Protein 7T2E (pdb70)

Nearest PDB structures (foldseek):
  8k36-assembly1_B  TM=1.000E+00  e=5.284E-26  Escherichia phage Lambda
  9mfe-assembly1_A  TM=9.863E-01  e=2.259E-25  Escherichia phage YDC107_1
  8xpm-assembly1_r2  TM=9.824E-01  e=5.062E-25  Escherichia phage Lambda
  2k4q-assembly1_A  TM=6.063E-01  e=3.590E-17  Lambdavirus lambda
  6p3e-assembly1_A  TM=6.285E-01  e=3.477E-15  Lambdavirus lambda

Foldseek 3Di:
DALDPVDDDDFPPKWKKFAQDDDDCQPCVLDCPRIHTDPAWDDKDFFDKDWDKAFPDDPPDPDDPDGDIDTHDMFGGKIKTKGFDDVVDPVVVVVVVQQVVFDWTKMWMATPSRFIKMFTWGWDDWDWDDDDPDGIMIMTMTGTDDDIDGRVNVPD/DQFDPVDDDDFPPKWKKWAQDDDDCLPCVLDCPRIDTDPAWDDKDAWDKDWDKAFDDDPPDPDPPDGDIDTHDMAGGKIKTKGQDDPPDPVVVVVVVQQVVFDKTKMWMATPRSFIKMFIWGWDDWDWDDDDPDGIMIMTMTGTDDDIDGRVNVPD

Radius of gyration: 29.25 Å; Cα conta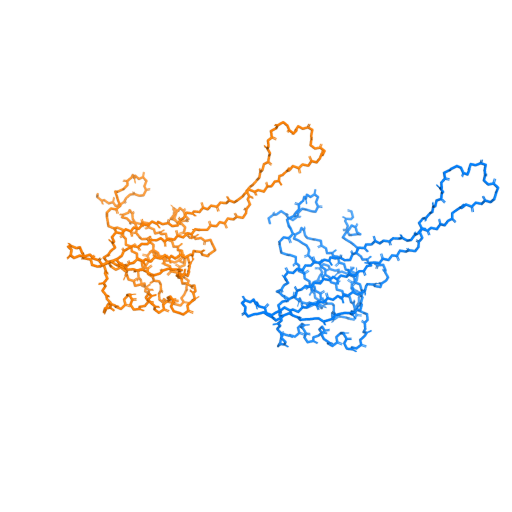cts (8 Å, |Δi|>4): 561; chains: 2; bounding box: 46×63×92 Å

Structure (mmCIF, N/CA/C/O backbone):
data_7T2E
#
_entry.id   7T2E
#
_cell.length_a   1.00
_cell.length_b   1.00
_cell.length_c   1.00
_cell.angle_alpha   90.00
_cell.angle_beta   90.00
_cell.angle_gamma   90.00
#
_symmetry.space_group_name_H-M   'P 1'
#
loop_
_atom_site.group_PDB
_atom_site.id
_atom_site.type_symbol
_atom_site.label_atom_id
_atom_site.label_alt_id
_atom_site.label_comp_id
_atom_site.label_asym_id
_atom_site.label_entity_id
_atom_site.label_seq_id
_atom_site.pdbx_PDB_ins_code
_atom_site.Cartn_x
_atom_site.Cartn_y
_atom_site.Cartn_z
_atom_site.occupancy
_atom_site.B_iso_or_equiv
_atom_site.auth_seq_id
_atom_site.auth_comp_id
_atom_site.auth_asym_id
_atom_site.auth_atom_id
_atom_site.pdbx_PDB_model_num
ATOM 1 N N . PRO A 1 1 ? 102.83400 129.09600 145.40300 1.000 142.46000 2 PRO A N 1
ATOM 2 C CA . PRO A 1 1 ? 102.54100 127.89600 144.61100 1.000 142.71000 2 PRO A CA 1
ATOM 3 C C . PRO A 1 1 ? 102.80600 126.60900 145.38300 1.000 142.47000 2 PRO A C 1
ATOM 4 O O . PRO A 1 1 ? 102.05000 125.64600 145.25800 1.000 141.19000 2 PRO A O 1
ATOM 8 N N . VAL A 1 2 ? 103.87300 126.60100 146.17600 1.000 134.96000 3 VAL A N 1
ATOM 9 C CA . VAL A 1 2 ? 104.25600 125.42500 146.95300 1.000 134.75000 3 VAL A CA 1
ATOM 10 C C . VAL A 1 2 ? 104.38800 125.81700 148.42000 1.000 135.77000 3 VAL A C 1
ATOM 11 O O . VAL A 1 2 ? 105.51200 125.98800 148.91600 1.000 135.55000 3 VAL A O 1
ATOM 15 N N . PRO A 1 3 ? 103.28400 125.98000 149.15000 1.000 121.16000 4 PRO A N 1
ATOM 16 C CA . PRO A 1 3 ? 103.39000 126.22200 150.60200 1.000 116.49000 4 PRO A CA 1
ATOM 17 C C . PRO A 1 3 ? 103.56700 124.91500 151.36600 1.000 114.61000 4 PRO A C 1
ATOM 18 O O . PRO A 1 3 ? 102.69600 124.44500 152.10400 1.000 114.57000 4 PRO A O 1
ATOM 22 N N . ASN A 1 4 ? 104.73300 124.29900 151.17700 1.000 101.64000 5 ASN A N 1
ATOM 23 C CA . ASN A 1 4 ? 105.04500 123.00900 151.77200 1.000 100.07000 5 ASN A CA 1
ATOM 24 C C . ASN A 1 4 ? 106.05200 123.19000 152.89400 1.000 100.87000 5 ASN A C 1
ATOM 25 O O . ASN A 1 4 ? 107.20900 123.54200 152.62400 1.000 101.39000 5 ASN A O 1
ATOM 30 N N . PRO A 1 5 ? 105.67100 122.96900 154.15400 1.000 93.46000 6 PRO A N 1
ATOM 31 C CA . PRO A 1 5 ? 106.64300 123.04700 155.25100 1.000 90.61000 6 PRO A CA 1
ATOM 32 C C . PRO A 1 5 ? 107.53900 121.82600 155.37900 1.000 91.06000 6 PRO A C 1
ATOM 33 O O . PRO A 1 5 ? 108.33300 121.76300 156.32300 1.000 93.32000 6 PRO A O 1
ATOM 37 N N . THR A 1 6 ? 107.43500 120.85600 154.47400 1.000 90.80000 7 THR A N 1
ATOM 38 C CA . THR A 1 6 ? 108.29900 119.68300 154.48000 1.000 87.13000 7 THR A CA 1
ATOM 39 C C . THR A 1 6 ? 109.36000 119.72500 153.39000 1.000 87.77000 7 THR A C 1
ATOM 40 O O . THR A 1 6 ? 110.02900 118.71400 153.15900 1.000 91.78000 7 THR A O 1
ATOM 44 N N . MET A 1 7 ? 109.52900 120.85500 152.72000 1.000 87.52000 8 MET A N 1
ATOM 45 C CA . MET A 1 7 ? 110.50400 121.01000 151.65500 1.000 87.05000 8 MET A CA 1
ATOM 46 C C . MET A 1 7 ? 111.17900 122.36300 151.80000 1.000 88.83000 8 MET A C 1
ATOM 47 O O . MET A 1 7 ? 110.61300 123.28400 152.40000 1.000 91.44000 8 MET A O 1
ATOM 52 N N . PRO A 1 8 ? 112.39300 122.51400 151.27100 1.000 72.14000 9 PRO A N 1
ATOM 53 C CA . PRO A 1 8 ? 113.09700 123.79700 151.39300 1.000 73.58000 9 PRO A CA 1
ATOM 54 C C . PRO A 1 8 ? 112.34800 124.92700 150.70000 1.000 75.92000 9 PRO A C 1
ATOM 55 O O . PRO A 1 8 ? 111.63500 124.71600 149.71800 1.000 78.55000 9 PRO A O 1
ATOM 59 N N . VAL A 1 9 ? 112.51800 126.13700 151.22800 1.000 64.51000 10 VAL A N 1
ATOM 60 C CA . VAL A 1 9 ? 111.88900 127.33700 150.69000 1.000 60.81000 10 VAL A CA 1
ATOM 61 C C . VAL A 1 9 ? 112.93600 128.44400 150.64200 1.000 63.39000 10 VAL A C 1
ATOM 62 O O . VAL A 1 9 ? 113.89000 128.44100 151.42700 1.000 67.23000 10 VAL A O 1
ATOM 66 N N . LYS A 1 10 ? 112.76200 129.38600 149.71100 1.000 64.02000 11 LYS A N 1
ATOM 67 C CA . LYS A 1 10 ? 113.82700 130.34400 149.42300 1.000 58.62000 11 LYS A CA 1
ATOM 68 C C . LYS A 1 10 ? 113.77100 131.56200 150.33700 1.000 61.58000 11 LYS A C 1
ATOM 69 O O . LYS A 1 10 ? 114.72600 132.34300 150.39200 1.000 72.10000 11 LYS A O 1
ATOM 75 N N . GLY A 1 11 ? 112.66300 131.76800 151.03800 1.000 57.90000 12 GLY A N 1
ATOM 76 C CA . GLY A 1 11 ? 112.60000 132.81200 152.04300 1.000 63.99000 12 GLY A CA 1
ATOM 77 C C . GLY A 1 11 ? 112.39400 134.21600 151.52100 1.000 63.33000 12 GLY A C 1
ATOM 78 O O . GLY A 1 11 ? 112.52200 135.16700 152.30000 1.000 57.98000 12 GLY A O 1
ATOM 79 N N . ALA A 1 12 ? 112.09000 134.38800 150.23900 1.000 71.89000 13 ALA A N 1
ATOM 80 C CA . ALA A 1 12 ? 111.73900 135.68900 149.68700 1.000 58.38000 13 ALA A CA 1
ATOM 81 C C . ALA A 1 12 ? 110.24900 135.92200 149.89400 1.000 62.91000 13 ALA A C 1
ATOM 82 O O . ALA A 1 12 ? 109.42100 135.15300 149.39600 1.000 70.35000 13 ALA A O 1
ATOM 84 N N . GLY A 1 13 ? 109.91300 136.97800 150.62600 1.000 53.34000 14 GLY A N 1
ATOM 85 C CA . GLY A 1 13 ? 108.55000 137.22800 151.03800 1.000 52.29000 14 GLY A CA 1
ATOM 86 C C . GLY A 1 13 ? 108.29700 137.08100 152.52100 1.000 60.32000 14 GLY A C 1
ATOM 87 O O . GLY A 1 13 ? 107.14900 136.84400 152.91400 1.000 64.39000 14 GLY A O 1
ATOM 88 N N . THR A 1 14 ? 109.32700 137.20400 153.35300 1.000 59.00000 15 THR A N 1
ATOM 89 C CA . THR A 1 14 ? 109.18200 137.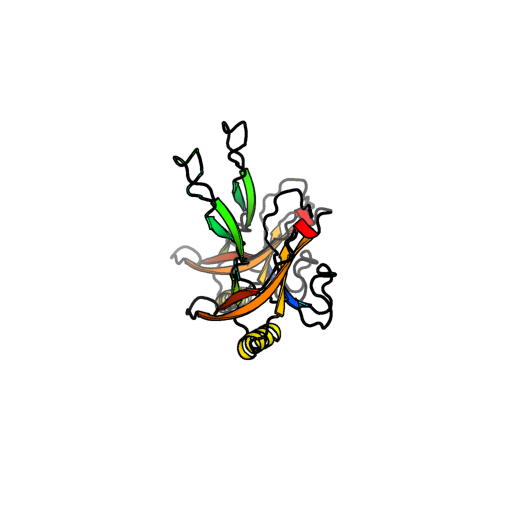08600 154.79600 1.000 54.58000 15 THR A CA 1
ATOM 90 C C . THR A 1 14 ? 108.73400 138.42300 155.37500 1.000 58.27000 15 THR A C 1
ATOM 91 O O . THR A 1 14 ? 109.24800 139.47600 154.98900 1.000 62.38000 15 THR A O 1
ATOM 95 N N . THR A 1 15 ? 107.77800 138.38600 156.30200 1.000 56.53000 16 THR A N 1
ATOM 96 C CA . THR A 1 15 ? 107.16600 139.60600 156.81100 1.000 59.31000 16 THR A CA 1
ATOM 97 C C . THR A 1 15 ? 107.27500 139.68400 158.32900 1.000 58.63000 16 THR A C 1
ATOM 98 O O . THR A 1 15 ? 107.31100 138.66300 159.02100 1.000 64.67000 16 THR A O 1
ATOM 102 N N . LEU A 1 16 ? 107.32100 140.91600 158.83700 1.000 58.04000 17 LEU A N 1
ATOM 103 C CA . LEU A 1 16 ? 107.43800 141.20500 160.26000 1.000 53.61000 17 LEU A CA 1
ATOM 104 C C . LEU A 1 16 ? 106.18400 141.91200 160.75700 1.000 55.11000 17 LEU A C 1
ATOM 105 O O . LEU A 1 16 ? 105.70200 142.85500 160.12300 1.000 65.27000 17 LEU A O 1
ATOM 110 N N . TRP A 1 17 ? 105.66800 141.46800 161.90200 1.000 54.11000 18 TRP A N 1
ATOM 111 C CA . TRP A 1 17 ? 104.44100 142.02300 162.46000 1.000 51.62000 18 TRP A CA 1
ATOM 112 C C . TRP A 1 17 ? 104.61800 142.25600 163.95300 1.000 57.84000 18 TRP A C 1
ATOM 113 O O . TRP A 1 17 ? 105.43000 141.59800 164.60100 1.000 65.14000 18 TRP A O 1
ATOM 124 N N . VAL A 1 18 ? 103.84200 143.19300 164.49600 1.000 65.50000 19 VAL A N 1
ATOM 125 C CA . VAL A 1 18 ? 103.87100 143.53700 165.91500 1.000 61.39000 19 VAL A CA 1
ATOM 126 C C . VAL A 1 18 ? 102.44700 143.49100 166.45600 1.000 62.31000 19 VAL A C 1
ATOM 127 O O . VAL A 1 18 ? 101.51100 143.93900 165.78400 1.000 63.92000 19 VAL A O 1
ATOM 131 N N . TYR A 1 19 ? 102.28600 142.95600 167.66700 1.000 64.33000 20 TYR A N 1
ATOM 132 C CA . TYR A 1 19 ? 100.96000 142.78100 168.24700 1.000 60.74000 20 TYR A CA 1
ATOM 133 C C . TYR A 1 19 ? 100.42200 144.08900 168.81900 1.000 70.42000 20 TYR A C 1
ATOM 134 O O . TYR A 1 19 ? 101.15800 144.86800 169.43100 1.000 73.91000 20 TYR A O 1
ATOM 143 N N . LYS A 1 20 ? 99.12300 144.32700 168.61800 1.000 79.18000 21 LYS A N 1
ATOM 144 C CA . LYS A 1 20 ? 98.42400 145.47900 169.19100 1.000 77.19000 21 LYS A CA 1
ATOM 145 C C . LYS A 1 20 ? 97.08300 145.03400 169.77900 1.000 77.11000 21 LYS A C 1
ATOM 146 O O . LYS A 1 20 ? 96.05000 145.66800 169.57100 1.000 82.11000 21 LYS A O 1
ATOM 152 N N . GLY A 1 21 ? 97.09700 143.93200 170.52600 1.000 84.63000 22 GLY A N 1
ATOM 153 C CA . GLY A 1 21 ? 95.86800 143.39800 171.07600 1.000 83.68000 22 GLY A CA 1
ATOM 154 C C . GLY A 1 21 ? 95.99700 143.12700 172.55800 1.000 88.84000 22 GLY A C 1
ATOM 155 O O . GLY A 1 21 ? 97.08600 143.18700 173.13400 1.000 91.63000 22 GLY A O 1
ATOM 156 N N . SER A 1 22 ? 94.85600 142.83100 173.17500 1.000 95.09000 23 SER A N 1
ATOM 157 C CA . SER A 1 22 ? 94.79000 142.53400 174.59900 1.000 95.98000 23 SER A CA 1
ATOM 158 C C . SER A 1 22 ? 94.64100 141.04800 174.89400 1.000 97.41000 23 SER A C 1
ATOM 159 O O . SER A 1 22 ? 94.50500 140.67500 176.06300 1.000 98.70000 23 SER A O 1
ATOM 162 N N . GLY A 1 23 ? 94.66500 140.19600 173.87500 1.000 94.37000 24 GLY A N 1
ATOM 163 C CA . GLY A 1 23 ? 94.50800 138.76800 174.05100 1.000 93.26000 24 GLY A CA 1
ATOM 164 C C . GLY A 1 23 ? 95.83100 138.05200 174.22200 1.000 93.75000 24 GLY A C 1
ATOM 165 O O . GLY A 1 23 ? 96.80600 138.59800 174.74300 1.000 94.48000 24 GLY A O 1
ATOM 166 N N . ASP A 1 24 ? 95.85400 136.79800 173.77500 1.000 90.55000 25 ASP A N 1
ATOM 167 C CA . ASP A 1 24 ? 97.05800 135.98100 173.84700 1.000 86.68000 25 ASP A CA 1
ATOM 168 C C . ASP A 1 24 ? 97.72400 135.93300 172.48000 1.000 88.64000 25 ASP A C 1
ATOM 169 O O . ASP A 1 24 ? 97.13900 135.38000 171.54000 1.000 87.17000 25 ASP A O 1
ATOM 174 N N . PRO A 1 25 ? 98.92000 136.50100 172.31700 1.000 81.23000 26 PRO A N 1
ATOM 175 C CA . PRO A 1 25 ? 99.58600 136.43700 171.00600 1.000 78.19000 26 PRO A CA 1
ATOM 176 C C . PRO A 1 25 ? 99.94900 135.02800 170.57400 1.000 80.11000 26 PRO A C 1
ATOM 177 O O . PRO A 1 25 ? 100.08500 134.77700 169.37100 1.000 81.46000 26 PRO A O 1
ATOM 181 N N . TYR A 1 26 ? 100.11700 134.10100 171.51600 1.000 82.21000 27 TYR A N 1
ATOM 182 C CA . TYR A 1 26 ? 100.50100 132.73200 171.19700 1.000 77.14000 27 TYR A CA 1
ATOM 183 C C . TYR A 1 26 ? 99.31800 131.83900 170.84700 1.000 80.27000 27 TYR A C 1
ATOM 184 O O . TYR A 1 26 ? 99.53100 130.73900 170.32700 1.000 84.08000 27 TYR A O 1
ATOM 193 N N . ALA A 1 27 ? 98.08700 132.27500 171.11900 1.000 84.20000 28 ALA A N 1
ATOM 194 C CA . ALA A 1 27 ? 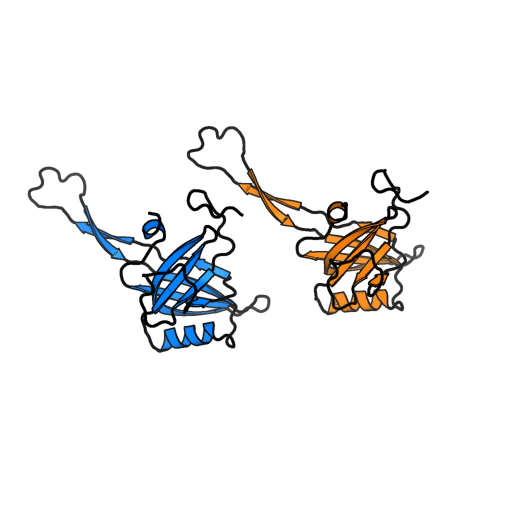96.93500 131.39300 170.95200 1.000 81.37000 28 ALA A CA 1
ATOM 195 C C . ALA A 1 27 ? 96.64900 131.11300 169.48200 1.000 83.82000 28 ALA A C 1
ATOM 196 O O . ALA A 1 27 ? 96.47800 129.95500 169.08300 1.000 85.89000 28 ALA A O 1
ATOM 198 N N . ASN A 1 28 ? 96.59000 132.15700 168.66000 1.000 87.04000 29 ASN A N 1
ATOM 199 C CA . ASN A 1 28 ? 96.23500 132.03100 167.24500 1.000 83.85000 29 ASN A CA 1
ATOM 200 C C . ASN A 1 28 ? 97.13500 132.95500 166.43600 1.000 84.43000 29 ASN A C 1
ATOM 201 O O . ASN A 1 28 ? 96.70300 134.01000 165.95600 1.000 88.08000 29 ASN A O 1
ATOM 206 N N . PRO A 1 29 ? 98.40700 132.58700 166.26500 1.000 77.94000 30 PRO A N 1
ATOM 207 C CA . PRO A 1 29 ? 99.32700 133.46800 165.53000 1.000 75.96000 30 PRO A CA 1
ATOM 208 C C . PRO A 1 29 ? 99.08500 133.49800 164.03100 1.000 79.18000 30 PRO A C 1
ATOM 209 O O . PRO A 1 29 ? 99.63000 134.37800 163.35500 1.000 76.19000 30 PRO A O 1
ATOM 213 N N . LEU A 1 30 ? 98.29600 132.57000 163.48500 1.000 81.86000 31 LEU A N 1
ATOM 214 C CA . LEU A 1 30 ? 98.05300 132.57400 162.04600 1.000 80.53000 31 LEU A CA 1
ATOM 215 C C . LEU A 1 30 ? 97.10200 133.69000 161.63700 1.000 80.81000 31 LEU A C 1
ATOM 216 O O . LEU A 1 30 ? 97.09500 134.10000 160.47100 1.000 83.78000 31 LEU A O 1
ATOM 221 N N . SER A 1 31 ? 96.29500 134.18700 162.57000 1.000 77.82000 32 SER A N 1
ATOM 222 C CA . SER A 1 31 ? 95.39600 135.29100 162.27000 1.000 78.81000 32 SER A CA 1
ATOM 223 C C . SER A 1 31 ? 96.15500 136.61100 162.26100 1.000 77.08000 32 SER A C 1
ATOM 224 O O . SER A 1 31 ? 97.04800 136.84000 163.07900 1.000 75.23000 32 SER A O 1
ATOM 227 N N . ASP A 1 32 ? 95.78900 137.48700 161.32700 1.000 81.30000 33 ASP A N 1
ATOM 228 C CA . ASP A 1 32 ? 96.41800 138.79400 161.19000 1.000 82.54000 33 ASP A CA 1
ATOM 229 C C . ASP A 1 32 ? 95.59300 139.90700 161.82100 1.000 82.09000 33 ASP A C 1
ATOM 230 O O . ASP A 1 32 ? 95.90500 141.08500 161.62400 1.000 79.88000 33 ASP A O 1
ATOM 235 N N . VAL A 1 33 ? 94.54900 139.56400 162.56700 1.000 82.39000 34 VAL A N 1
ATOM 236 C CA . VAL A 1 33 ? 93.75000 140.56100 163.27000 1.000 82.35000 34 VAL A CA 1
ATOM 237 C C . VAL A 1 33 ? 94.51800 141.02500 164.49900 1.000 83.17000 34 VAL A C 1
ATOM 238 O O . VAL A 1 33 ? 95.05400 140.20500 165.25400 1.000 84.52000 34 VAL A O 1
ATOM 242 N N . ASP A 1 34 ? 94.58800 142.34500 164.68700 1.000 81.71000 35 ASP A N 1
ATOM 243 C CA . ASP A 1 34 ? 95.29000 143.00800 165.78500 1.000 81.15000 35 ASP A CA 1
ATOM 244 C C . ASP A 1 34 ? 96.80400 142.90800 165.66000 1.000 79.34000 35 ASP A C 1
ATOM 245 O O . ASP A 1 34 ? 97.51400 143.00900 166.66300 1.000 78.35000 35 ASP A O 1
ATOM 250 N N . TRP A 1 35 ? 97.31700 142.70600 164.45100 1.000 68.53000 36 TRP A N 1
ATOM 251 C CA . TRP A 1 35 ? 98.74300 142.74600 164.17700 1.000 65.73000 36 TRP A CA 1
ATOM 252 C C . TRP A 1 35 ? 99.01400 143.82200 163.13500 1.000 74.42000 36 TRP A C 1
ATOM 253 O O . TRP A 1 35 ? 98.20700 144.04300 162.22800 1.000 83.40000 36 TRP A O 1
ATOM 264 N N . SER A 1 36 ? 100.15200 144.49800 163.26800 1.000 67.66000 37 SER A N 1
ATOM 265 C CA . SER A 1 36 ? 100.53300 145.57300 162.36000 1.000 61.23000 37 SER A CA 1
ATOM 266 C C . SER A 1 36 ? 101.84100 145.22000 161.67100 1.000 63.31000 37 SER A C 1
ATOM 267 O O . SER A 1 36 ? 102.79400 144.79100 162.32700 1.000 67.00000 37 SER A O 1
ATOM 270 N N . ARG A 1 37 ? 101.88800 145.41600 160.35600 1.000 61.60000 38 ARG A N 1
ATOM 271 C CA . ARG A 1 37 ? 103.05800 145.04800 159.57100 1.000 58.80000 38 ARG A CA 1
ATOM 272 C C . ARG A 1 37 ? 104.13300 146.12300 159.63400 1.000 65.09000 38 ARG A C 1
ATOM 273 O O . ARG A 1 37 ? 103.83900 147.31400 159.75700 1.000 70.38000 38 ARG A O 1
ATOM 281 N N . LEU A 1 38 ? 105.38800 145.68800 159.54300 1.000 62.59000 39 LEU A N 1
ATOM 282 C CA . LEU A 1 38 ? 106.53400 146.58000 159.38800 1.000 56.34000 39 LEU A CA 1
ATOM 283 C C . LEU A 1 38 ? 107.07200 146.36900 157.97800 1.000 62.92000 39 LEU A C 1
ATOM 284 O O . LEU A 1 38 ? 107.80600 145.41300 157.71900 1.000 68.84000 39 LEU A O 1
ATOM 289 N N . ALA A 1 39 ? 106.70300 147.26200 157.06700 1.000 61.31000 40 ALA A N 1
ATOM 290 C CA . ALA A 1 39 ? 107.00600 147.09600 155.65600 1.000 61.03000 40 ALA A CA 1
ATOM 291 C C . ALA A 1 39 ? 108.41700 147.57900 155.32800 1.000 61.95000 40 ALA A C 1
ATOM 292 O O . ALA A 1 39 ? 109.07100 148.26400 156.11700 1.000 65.04000 40 ALA A O 1
ATOM 294 N N . LYS A 1 40 ? 108.87900 147.20000 154.13500 1.000 61.01000 41 LYS A N 1
ATOM 295 C CA . LYS A 1 40 ? 110.18400 147.60000 153.60700 1.000 59.63000 41 LYS A CA 1
ATOM 296 C C . LYS A 1 40 ? 111.32600 147.08100 154.48100 1.000 57.39000 41 LYS A C 1
ATOM 297 O O . LYS A 1 40 ? 112.16400 147.84100 154.96600 1.000 65.52000 41 LYS A O 1
ATOM 303 N N . VAL A 1 41 ? 111.35600 145.76600 154.67100 1.000 51.88000 42 VAL A N 1
ATOM 304 C CA . VAL A 1 41 ? 112.41800 145.10700 155.42300 1.000 55.86000 42 VAL A CA 1
ATOM 305 C C . VAL A 1 41 ? 113.57600 144.82800 154.47400 1.000 55.53000 42 VAL A C 1
ATOM 306 O O . VAL A 1 41 ? 113.39500 144.18800 153.43400 1.000 70.48000 42 VAL A O 1
ATOM 310 N N . LYS A 1 42 ? 114.76600 145.30400 154.83300 1.000 53.23000 43 LYS A N 1
ATOM 311 C CA . LYS A 1 42 ? 115.94200 145.11000 153.99600 1.000 52.32000 43 LYS A CA 1
ATOM 312 C C . LYS A 1 42 ? 116.79800 143.93200 154.43700 1.000 60.97000 43 LYS A C 1
ATOM 313 O O . LYS A 1 42 ? 117.46800 143.31600 153.60100 1.000 66.88000 43 LYS A O 1
ATOM 319 N N . ASP A 1 43 ? 116.78900 143.60400 155.72600 1.000 65.50000 44 ASP A N 1
ATOM 320 C CA . ASP A 1 43 ? 117.64000 142.55600 156.26700 1.000 56.45000 44 ASP A CA 1
ATOM 321 C C . ASP A 1 43 ? 117.05200 142.08800 157.58900 1.000 60.31000 44 ASP A C 1
ATOM 322 O O . ASP A 1 43 ? 116.55400 142.90200 158.37000 1.000 67.94000 44 ASP A O 1
ATOM 327 N N . LEU A 1 44 ? 117.11800 140.78000 157.83300 1.000 57.81000 45 LEU A N 1
ATOM 328 C CA . LEU A 1 44 ? 116.54200 140.17700 159.02800 1.000 53.86000 45 LEU A CA 1
ATOM 329 C C . LEU A 1 44 ? 117.48400 139.11700 159.57500 1.000 57.44000 45 LEU A C 1
ATOM 330 O O . LEU A 1 44 ? 118.06800 138.34700 158.80900 1.000 65.02000 45 LEU A O 1
ATOM 335 N N . THR A 1 45 ? 117.62500 139.08100 160.89800 1.000 60.44000 46 THR A N 1
ATOM 336 C CA . THR A 1 45 ? 118.42200 138.07200 161.59400 1.000 60.37000 46 THR A CA 1
ATOM 337 C C . THR A 1 45 ? 117.65600 137.64100 162.83500 1.000 59.38000 46 THR A C 1
ATOM 338 O O . THR A 1 45 ? 117.59500 138.39800 163.82300 1.000 64.11000 46 THR A O 1
ATOM 342 N N . PRO A 1 46 ? 117.04000 136.46100 162.82600 1.000 56.92000 47 PRO A N 1
ATOM 343 C CA . PRO A 1 46 ? 116.26400 136.02200 163.98900 1.000 58.26000 47 PRO A CA 1
ATOM 344 C C . PRO A 1 46 ? 117.15700 135.65100 165.16200 1.000 63.15000 47 PRO A C 1
ATOM 345 O O . PRO A 1 46 ? 118.34700 135.36500 165.00600 1.000 65.13000 47 PRO A O 1
ATOM 349 N N . GLY A 1 47 ? 116.56000 135.65900 166.35000 1.000 66.31000 48 GLY A N 1
ATOM 350 C CA . GLY A 1 47 ? 117.30700 135.33300 167.54800 1.000 61.38000 48 GLY A CA 1
ATOM 351 C C . GLY A 1 47 ? 117.71500 133.87300 167.59100 1.000 68.63000 48 GLY A C 1
ATOM 352 O O . GLY A 1 47 ? 117.04300 132.99300 167.05500 1.000 75.90000 48 GLY A O 1
ATOM 353 N N . GLU A 1 48 ? 118.84000 133.61900 168.25100 1.000 66.24000 49 GLU A N 1
ATOM 354 C CA . GLU A 1 48 ? 119.40200 132.28100 168.36200 1.000 61.86000 49 GLU A CA 1
ATOM 355 C C . GLU A 1 48 ? 119.14500 131.73100 169.75600 1.000 67.01000 49 GLU A C 1
ATOM 356 O O . GLU A 1 48 ? 119.45500 132.38800 170.75400 1.000 75.14000 49 GLU A O 1
ATOM 362 N N . LEU A 1 49 ? 118.58700 130.52700 169.81900 1.000 56.50000 50 LEU A N 1
ATOM 363 C CA . LEU A 1 49 ? 118.33800 129.87300 171.09500 1.000 51.15000 50 LEU A CA 1
ATOM 364 C C . LEU A 1 49 ? 119.61000 129.18400 171.56600 1.000 56.16000 50 LEU A C 1
ATOM 365 O O . LEU A 1 49 ? 120.21300 128.40600 170.82300 1.000 65.15000 50 LEU A O 1
ATOM 370 N N . THR A 1 50 ? 120.02100 129.47100 172.79900 1.000 61.07000 51 THR A N 1
ATOM 371 C CA . THR A 1 50 ? 121.24000 128.90200 173.35600 1.000 63.79000 51 THR A CA 1
ATOM 372 C C . THR A 1 50 ? 120.97800 128.45400 174.78500 1.000 63.37000 51 THR A C 1
ATOM 373 O O . THR A 1 50 ? 119.96800 128.81000 175.39300 1.000 70.08000 51 THR A O 1
ATOM 377 N N . ALA A 1 51 ? 121.90000 127.65300 175.31300 1.000 63.27000 52 ALA A N 1
ATOM 378 C CA . ALA A 1 51 ? 121.80800 127.16400 176.67900 1.000 62.75000 52 ALA A CA 1
ATOM 379 C C . ALA A 1 51 ? 123.18900 127.16300 177.31500 1.000 69.30000 52 ALA A C 1
ATOM 380 O O . ALA A 1 51 ? 124.20100 126.96800 176.63900 1.000 70.09000 52 ALA A O 1
ATOM 382 N N . GLU A 1 52 ? 123.21900 127.38800 178.62600 1.000 78.36000 53 GLU A N 1
ATOM 383 C CA . GLU A 1 52 ? 124.45900 127.32900 179.38100 1.000 73.20000 53 GLU A CA 1
ATOM 384 C C . GLU A 1 52 ? 124.77700 125.88900 179.77500 1.000 81.69000 53 GLU A C 1
ATOM 385 O O . GLU A 1 52 ? 123.95700 124.97900 179.63500 1.000 84.42000 53 GLU A O 1
ATOM 391 N N . SER A 1 53 ? 125.98800 125.68900 180.28100 1.000 79.68000 54 SER A N 1
ATOM 392 C CA . SER A 1 53 ? 126.44800 124.37700 180.70700 1.000 74.29000 54 SER A CA 1
ATOM 393 C C . SER A 1 53 ? 126.51100 124.31300 182.22600 1.000 77.08000 54 SER A C 1
ATOM 394 O O . SER A 1 53 ? 126.87600 125.29000 182.88500 1.000 81.02000 54 SER A O 1
ATOM 397 N N . TYR A 1 54 ? 126.14700 123.16000 182.77500 1.000 85.50000 55 TYR A N 1
ATOM 398 C CA . TYR A 1 54 ? 126.16200 122.91700 184.20900 1.000 86.80000 55 TYR A CA 1
ATOM 399 C C . TYR A 1 54 ? 127.12600 121.77900 184.50900 1.000 89.16000 55 TYR A C 1
ATOM 400 O O . TYR A 1 54 ? 127.07600 120.73300 183.85400 1.000 91.78000 55 TYR A O 1
ATOM 409 N N . ASP A 1 55 ? 127.99700 121.98400 185.49300 1.000 94.55000 56 ASP A N 1
ATOM 410 C CA . ASP A 1 55 ? 129.00400 120.98400 185.82100 1.000 95.91000 56 ASP A CA 1
ATOM 411 C C . ASP A 1 55 ? 128.38800 119.85000 186.63100 1.000 96.83000 56 ASP A C 1
ATOM 412 O O . ASP A 1 55 ? 127.74600 120.08200 187.65900 1.000 97.17000 56 ASP A O 1
ATOM 417 N N . ASP A 1 56 ? 128.59300 118.61900 186.16700 1.000 102.27000 57 ASP A N 1
ATOM 418 C CA . ASP A 1 56 ? 128.03800 117.43100 186.80100 1.000 104.72000 57 ASP A CA 1
ATOM 419 C C . ASP A 1 56 ? 129.08800 116.60600 187.53400 1.000 107.39000 57 ASP A C 1
ATOM 420 O O . ASP A 1 56 ? 128.79700 115.47900 187.94800 1.000 108.27000 57 ASP A O 1
ATOM 425 N N . SER A 1 57 ? 130.29500 117.13400 187.70400 1.000 109.89000 58 SER A N 1
ATOM 426 C CA . SER A 1 57 ? 131.37400 116.36100 188.29900 1.000 107.53000 58 SER A CA 1
ATOM 427 C C . SER A 1 57 ? 131.20500 116.24300 189.81000 1.000 109.04000 58 SER A C 1
ATOM 428 O O . SER A 1 57 ? 130.70600 117.15200 190.47900 1.000 107.65000 58 SER A O 1
ATOM 431 N N . TYR A 1 58 ? 131.63200 115.10000 190.34200 1.000 115.66000 59 TYR A N 1
ATOM 432 C CA . TYR A 1 58 ? 131.67600 114.85300 191.77500 1.000 114.22000 59 TYR A CA 1
ATOM 433 C C . TYR A 1 58 ? 133.04100 114.28600 192.13300 1.000 114.22000 59 TYR A C 1
ATOM 434 O O . TYR A 1 58 ? 133.78800 113.83100 191.26300 1.000 114.46000 59 TYR A O 1
ATOM 443 N N . LEU A 1 59 ? 133.36400 114.32300 193.42500 1.000 111.98000 60 LEU A N 1
ATOM 444 C CA . LEU A 1 59 ? 134.65000 113.79700 193.87100 1.000 111.93000 60 LEU A CA 1
ATOM 445 C C . LEU A 1 59 ? 134.67200 112.27300 193.82200 1.000 112.47000 60 LEU A C 1
ATOM 446 O O . LEU A 1 59 ? 135.74000 111.66400 193.69200 1.000 113.52000 60 LEU A O 1
ATOM 451 N N . ASP A 1 60 ? 133.50200 111.63800 193.90800 1.000 116.89000 61 ASP A N 1
ATOM 452 C CA . ASP A 1 60 ? 133.42400 110.18400 193.98400 1.000 115.13000 61 ASP A CA 1
ATOM 453 C C . ASP A 1 60 ? 133.29200 109.50200 192.63000 1.000 115.73000 61 ASP A C 1
ATOM 454 O O . ASP A 1 60 ? 133.17400 108.27300 192.59600 1.000 116.87000 61 ASP A O 1
ATOM 459 N N . ASP A 1 61 ? 133.28600 110.24400 191.52600 1.000 119.92000 62 ASP A N 1
ATOM 460 C CA . ASP A 1 61 ? 133.15100 109.60900 190.22200 1.000 121.43000 62 ASP A CA 1
ATOM 461 C C . ASP A 1 61 ? 134.32500 108.67400 189.96400 1.000 122.91000 62 ASP A C 1
ATOM 462 O O . ASP A 1 61 ? 135.48300 109.03200 190.19300 1.000 123.74000 62 ASP A O 1
ATOM 467 N N . GLU A 1 62 ? 134.01700 107.46500 189.49300 1.000 129.61000 63 GLU A N 1
ATOM 468 C CA . GLU A 1 62 ? 135.07200 106.50600 189.18500 1.000 130.41000 63 GLU A CA 1
ATOM 469 C C . GLU A 1 62 ? 135.78800 106.87600 187.89200 1.000 132.21000 63 GLU A C 1
ATOM 470 O O . GLU A 1 62 ? 136.97500 106.57500 187.72500 1.000 131.83000 63 GLU A O 1
ATOM 476 N N . ASP A 1 63 ? 135.08700 107.53300 186.97000 1.000 123.85000 64 ASP A N 1
ATOM 477 C CA . ASP A 1 63 ? 135.65800 107.98900 185.70700 1.000 123.32000 64 ASP A CA 1
ATOM 478 C C . ASP A 1 63 ? 135.75200 109.50900 185.74700 1.000 122.12000 64 ASP A C 1
ATOM 479 O O . ASP A 1 63 ? 134.72900 110.19800 185.80200 1.000 123.10000 64 ASP A O 1
ATOM 484 N N . ALA A 1 64 ? 136.97900 110.02700 185.72100 1.000 103.79000 65 ALA A N 1
ATOM 485 C CA . ALA A 1 64 ? 137.21600 111.46400 185.69500 1.000 103.77000 65 ALA A CA 1
ATOM 486 C C . ALA A 1 64 ? 138.14100 111.87700 184.55900 1.000 103.20000 65 ALA A C 1
ATOM 487 O O . ALA A 1 64 ? 138.61500 113.01800 184.54300 1.000 103.55000 65 ALA A O 1
ATOM 489 N N . ASP A 1 65 ? 138.41100 110.97900 183.60900 1.000 92.53000 66 ASP A N 1
ATOM 490 C CA . ASP A 1 65 ? 139.29000 111.31900 182.49700 1.000 89.61000 66 ASP A CA 1
ATOM 491 C C . ASP A 1 65 ? 138.60300 112.25600 181.51300 1.000 92.74000 66 ASP A C 1
ATOM 492 O O . ASP A 1 65 ? 139.25900 113.09300 180.88400 1.000 96.40000 66 ASP A O 1
ATOM 497 N N . TRP A 1 66 ? 137.28700 112.12900 181.36300 1.000 78.06000 67 TRP A N 1
ATOM 498 C CA . TRP A 1 66 ? 136.51900 112.92800 180.42100 1.000 72.05000 67 TRP A CA 1
ATOM 499 C C . TRP A 1 66 ? 135.52600 113.79800 181.17700 1.000 74.41000 67 TRP A C 1
ATOM 500 O O . TRP A 1 66 ? 134.96500 113.37700 182.19300 1.000 80.18000 67 TRP A O 1
ATOM 511 N N . 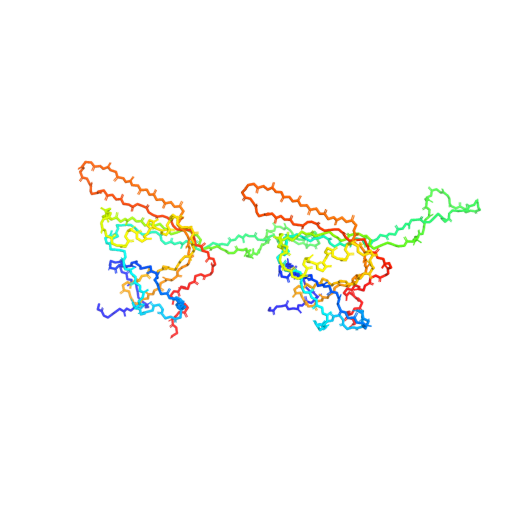THR A 1 67 ? 135.31600 115.01200 180.67600 1.000 75.08000 68 THR A N 1
ATOM 512 C CA . THR A 1 67 ? 134.38800 115.93700 181.31100 1.000 75.56000 68 THR A CA 1
ATOM 513 C C . THR A 1 67 ? 132.94600 115.49700 181.08800 1.000 77.94000 68 THR A C 1
ATOM 514 O O . THR A 1 67 ? 132.60600 114.92900 180.04700 1.000 78.63000 68 THR A O 1
ATOM 518 N N . ALA A 1 68 ? 132.09600 115.76600 182.07600 1.000 83.65000 69 ALA A N 1
ATOM 519 C CA . ALA A 1 68 ? 130.67000 115.48500 181.98900 1.000 80.85000 69 ALA A CA 1
ATOM 520 C C . ALA A 1 68 ? 129.89700 116.73000 182.39500 1.000 84.80000 69 ALA A C 1
ATOM 521 O O . ALA A 1 68 ? 130.16000 117.30700 183.45400 1.000 87.53000 69 ALA A O 1
ATOM 523 N N . THR A 1 69 ? 128.94800 117.13800 181.55700 1.000 77.60000 70 THR A N 1
ATOM 524 C CA . THR A 1 69 ? 128.17700 118.35100 181.77800 1.000 75.50000 70 THR A CA 1
ATOM 525 C C . THR A 1 69 ? 126.70400 118.08600 181.49600 1.000 77.08000 70 THR A C 1
ATOM 526 O O . THR A 1 6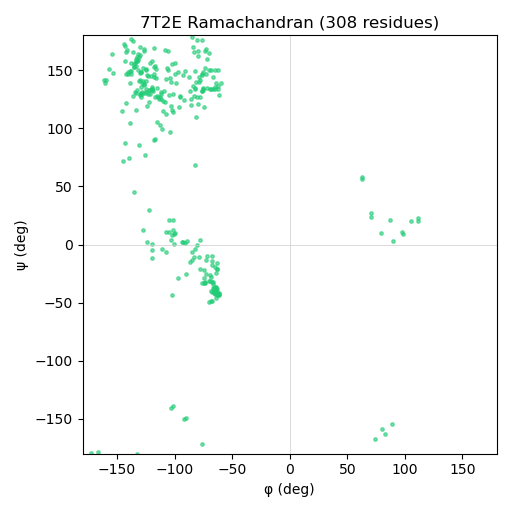9 ? 126.31200 117.00200 181.05800 1.000 77.32000 70 THR A O 1
ATOM 530 N N . GLY A 1 70 ? 125.88600 119.10100 181.76700 1.000 70.85000 71 GLY A N 1
ATOM 531 C CA . GLY A 1 70 ? 124.47000 119.03100 181.47500 1.000 67.34000 71 GLY A CA 1
ATOM 532 C C . GLY A 1 70 ? 123.96600 120.36900 180.97300 1.000 71.08000 71 GLY A C 1
ATOM 533 O O . GLY A 1 70 ? 124.65000 121.38800 181.06900 1.000 74.24000 71 GLY A O 1
ATOM 534 N N . GLN A 1 71 ? 122.75300 120.34900 180.43000 1.000 67.21000 72 GLN A N 1
ATOM 535 C CA . GLN A 1 71 ? 122.15000 121.57300 179.92200 1.000 64.26000 72 GLN A CA 1
ATOM 536 C C . GLN A 1 71 ? 121.74200 122.48800 181.07000 1.000 68.58000 72 GLN A C 1
ATOM 537 O O . GLN A 1 71 ? 121.14500 122.04900 182.05600 1.000 73.78000 72 GLN A O 1
ATOM 543 N N . GLY A 1 72 ? 122.06300 123.77200 180.93400 1.000 65.27000 73 GLY A N 1
ATOM 544 C CA . GLY A 1 72 ? 121.72300 124.74600 181.95100 1.000 64.64000 73 GLY A CA 1
ATOM 545 C C . GLY A 1 72 ? 120.54000 125.61700 181.58200 1.000 72.59000 73 GLY A C 1
ATOM 546 O O . GLY A 1 72 ? 119.56600 125.13700 180.99800 1.000 73.71000 73 GLY A O 1
ATOM 547 N N . GLN A 1 73 ? 120.61200 126.90000 181.92400 1.000 73.49000 74 GLN A N 1
ATOM 548 C CA . GLN A 1 73 ? 119.53200 127.82200 181.60900 1.000 67.50000 74 GLN A CA 1
ATOM 549 C C . GLN A 1 73 ? 119.55300 128.19400 180.13100 1.000 72.32000 74 GLN A C 1
ATOM 550 O O . GLN A 1 73 ? 120.61100 128.30200 179.50800 1.000 75.85000 74 GLN A O 1
ATOM 556 N N . LYS A 1 74 ? 118.36300 128.40300 179.57500 1.000 60.01000 75 LYS A N 1
ATOM 557 C CA . LYS A 1 74 ? 118.19000 128.66000 178.15500 1.000 57.39000 75 LYS A CA 1
ATOM 558 C C . LYS A 1 74 ? 117.87900 130.13000 177.90500 1.000 61.32000 75 LYS A C 1
ATOM 559 O O . LYS A 1 74 ? 117.28600 130.81100 178.74500 1.000 71.01000 75 LYS A O 1
ATOM 565 N N . SER A 1 75 ? 118.29200 130.61200 176.73400 1.000 62.99000 76 SER A N 1
ATOM 566 C CA . SER A 1 75 ? 118.09900 131.99600 176.33000 1.000 60.01000 76 SER A CA 1
ATOM 567 C C . SER A 1 75 ? 117.54600 132.03700 174.91300 1.000 65.92000 76 SER A C 1
ATOM 568 O O . SER A 1 75 ? 117.69200 131.08300 174.14600 1.000 67.57000 76 SER A O 1
ATOM 571 N N . ALA A 1 76 ? 116.90400 133.15400 174.57300 1.000 60.77000 77 ALA A N 1
ATOM 572 C CA . ALA A 1 76 ? 116.24000 133.30800 173.28700 1.000 48.95000 77 ALA A CA 1
ATOM 573 C C . ALA A 1 76 ? 116.97200 134.24400 172.33300 1.000 56.04000 77 ALA A C 1
ATOM 574 O O . ALA A 1 76 ? 116.56800 134.35800 171.17300 1.000 62.57000 77 ALA A O 1
ATOM 576 N N . GLY A 1 77 ? 118.02700 134.91800 172.78400 1.000 57.83000 78 GLY A N 1
ATOM 577 C CA . GLY A 1 77 ? 118.85200 135.70400 171.88700 1.000 59.57000 78 GLY A CA 1
ATOM 578 C C . GLY A 1 77 ? 118.29500 137.08800 171.59600 1.000 64.09000 78 GLY A C 1
ATOM 579 O O . GLY A 1 77 ? 117.43300 137.61500 172.30300 1.000 68.99000 78 GLY A O 1
ATOM 580 N N . ASP A 1 78 ? 118.82100 137.68600 170.52600 1.000 65.36000 79 ASP A N 1
ATOM 581 C CA . ASP A 1 78 ? 118.40300 139.00100 170.05600 1.000 60.59000 79 ASP A CA 1
ATOM 582 C C . ASP A 1 78 ? 118.02600 138.91800 168.58500 1.000 65.51000 79 ASP A C 1
ATOM 583 O O . ASP A 1 78 ? 118.73000 138.27800 167.79800 1.000 72.44000 79 ASP A O 1
ATOM 588 N N . THR A 1 79 ? 116.92900 139.57200 168.21900 1.000 55.28000 80 THR A N 1
ATOM 589 C CA . THR A 1 79 ? 116.49000 139.66900 166.83200 1.000 54.80000 80 THR A CA 1
ATOM 590 C C . THR A 1 79 ? 116.86800 141.03700 166.28500 1.000 55.97000 80 THR A C 1
ATOM 591 O O . THR A 1 79 ? 116.56100 142.05900 166.90300 1.000 64.85000 80 THR A O 1
ATOM 595 N N . SER A 1 80 ? 117.52300 141.06400 165.12800 1.000 50.46000 81 SER A N 1
ATOM 596 C CA . SER A 1 80 ? 118.02200 142.31400 164.56900 1.000 51.46000 81 SER A CA 1
ATOM 597 C C . SER A 1 80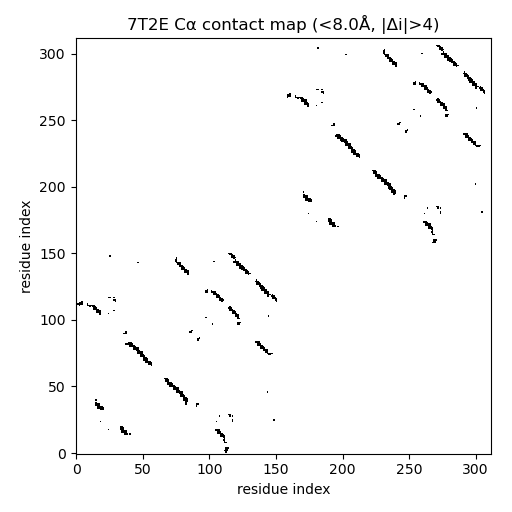 ? 117.55700 142.47100 163.12900 1.000 57.66000 81 SER A C 1
ATOM 598 O O . SER A 1 80 ? 117.74600 141.56700 162.31300 1.000 62.70000 81 SER A O 1
ATOM 601 N N . PHE A 1 81 ? 116.97900 143.62600 162.80400 1.000 52.49000 82 PHE A N 1
ATOM 602 C CA . PHE A 1 81 ? 116.49900 143.85400 161.44800 1.000 45.57000 82 PHE A CA 1
ATOM 603 C C . PHE A 1 81 ? 116.73600 145.29000 161.00100 1.000 49.38000 82 PHE A C 1
ATOM 604 O O . PHE A 1 81 ? 117.06400 146.17200 161.80000 1.000 55.92000 82 PHE A O 1
ATOM 612 N N . THR A 1 82 ? 116.59700 145.49700 159.69300 1.000 57.94000 83 THR A N 1
ATOM 613 C CA . THR A 1 82 ? 116.80800 146.78900 159.05300 1.000 53.07000 83 THR A CA 1
ATOM 614 C C . THR A 1 82 ? 115.61800 147.11900 158.16500 1.000 53.17000 83 THR A C 1
ATOM 615 O O . THR A 1 82 ? 115.21100 146.29800 157.33800 1.000 61.16000 83 THR A O 1
ATOM 619 N N . LEU A 1 83 ? 115.07200 148.31900 158.33200 1.000 50.50000 84 LEU A N 1
ATOM 620 C CA . LEU A 1 83 ? 113.96600 148.81400 157.53000 1.000 48.18000 84 LEU A CA 1
ATOM 621 C C . LEU A 1 83 ? 114.40600 150.04900 156.75900 1.000 56.17000 84 LEU A C 1
ATOM 622 O O . LEU A 1 83 ? 115.47100 150.61400 157.00900 1.000 65.77000 84 LEU A O 1
ATOM 627 N N . ALA A 1 84 ? 113.56700 150.47200 155.81900 1.000 60.76000 85 ALA A N 1
ATOM 628 C CA . ALA A 1 84 ? 113.74900 151.77800 155.20400 1.000 56.63000 85 ALA A CA 1
ATOM 629 C C . ALA A 1 84 ? 113.13400 152.84800 156.09600 1.000 57.07000 85 ALA A C 1
ATOM 630 O O . ALA A 1 84 ? 112.01100 152.70100 156.58300 1.000 64.50000 85 ALA A O 1
ATOM 632 N N . TRP A 1 85 ? 113.87600 153.92900 156.31600 1.000 55.73000 86 TRP A N 1
ATOM 633 C CA . TRP A 1 85 ? 113.47600 154.93100 157.29600 1.000 54.71000 86 TRP A CA 1
ATOM 634 C C . TRP A 1 85 ? 112.31900 155.76000 156.75100 1.000 57.92000 86 TRP A C 1
ATOM 635 O O . TRP A 1 85 ? 112.45600 156.43300 155.72400 1.000 62.23000 86 TRP A O 1
ATOM 646 N N . MET A 1 86 ? 111.18200 155.70800 157.44200 1.000 63.12000 87 MET A N 1
ATOM 647 C CA . MET A 1 86 ? 109.98500 156.45500 157.06200 1.000 58.28000 87 MET A CA 1
ATOM 648 C C . MET A 1 86 ? 109.30800 156.93600 158.33500 1.000 60.76000 87 MET A C 1
ATOM 649 O O . MET A 1 86 ? 108.42800 156.26000 158.88200 1.000 66.70000 87 MET A O 1
ATOM 654 N N . PRO A 1 87 ? 109.69700 158.10900 158.84300 1.000 65.67000 88 PRO A N 1
ATOM 655 C CA . PRO A 1 87 ? 109.14100 158.56400 160.13000 1.000 64.70000 88 PRO A CA 1
ATOM 656 C C . PRO A 1 87 ? 107.64700 158.83800 160.09400 1.000 67.76000 88 PRO A C 1
ATOM 657 O O . PRO A 1 87 ? 107.00900 158.88900 161.15200 1.000 65.91000 88 PRO A O 1
ATOM 661 N N . GLY A 1 88 ? 107.06800 159.02700 158.90700 1.000 71.28000 89 GLY A N 1
ATOM 662 C CA . GLY A 1 88 ? 105.64500 159.30300 158.82500 1.000 68.25000 89 GLY A CA 1
ATOM 663 C C . GLY A 1 88 ? 104.77700 158.07300 158.99000 1.000 72.84000 89 GLY A C 1
ATOM 664 O O . GLY A 1 88 ? 103.59300 158.18700 159.32100 1.000 73.97000 89 GLY A O 1
ATOM 665 N N . GLU A 1 89 ? 105.34200 156.88800 158.76400 1.000 78.11000 90 GLU A N 1
ATOM 666 C CA . GLU A 1 89 ? 104.58400 155.65200 158.89800 1.000 73.73000 90 GLU A CA 1
ATOM 667 C C . GLU A 1 89 ? 104.19200 155.41600 160.35100 1.000 78.58000 90 GLU A C 1
ATOM 668 O O . GLU A 1 89 ? 104.95200 155.72600 161.27000 1.000 82.61000 90 GLU A O 1
ATOM 674 N N . GLN A 1 90 ? 102.99700 154.85900 160.55400 1.000 80.33000 91 GLN A N 1
ATOM 675 C CA . GLN A 1 90 ? 102.51800 154.60700 161.90900 1.000 79.80000 91 GLN A CA 1
ATOM 676 C C . GLN A 1 90 ? 103.30100 153.48300 162.57700 1.000 79.26000 91 GLN A C 1
ATOM 677 O O . GLN A 1 90 ? 103.47600 153.48000 163.80100 1.000 82.86000 91 GLN A O 1
ATOM 683 N N . GLY A 1 91 ? 103.77400 152.51500 161.79000 1.000 68.85000 92 GLY A N 1
ATOM 684 C CA . GLY A 1 91 ? 104.53200 151.41600 162.36300 1.000 65.54000 92 GLY A CA 1
ATOM 685 C C . GLY A 1 91 ? 105.82700 151.86700 163.00900 1.000 70.25000 92 GLY A C 1
ATOM 686 O O . GLY A 1 91 ? 106.18800 151.40000 164.09100 1.000 74.27000 92 GLY A O 1
ATOM 687 N N . GLN A 1 92 ? 106.53300 152.79900 162.36800 1.000 66.77000 93 GLN A N 1
ATOM 688 C CA . GLN A 1 92 ? 107.80000 153.26600 162.92200 1.000 61.39000 93 GLN A CA 1
ATOM 689 C C . GLN A 1 92 ? 107.58000 154.18500 164.11900 1.000 63.41000 93 GLN A C 1
ATOM 690 O O . GLN A 1 92 ? 108.37900 154.18400 165.06400 1.000 69.01000 93 GLN A O 1
ATOM 696 N N . GLN A 1 93 ? 106.49600 154.96300 164.10900 1.000 55.16000 94 GLN A N 1
ATOM 697 C CA . GLN A 1 93 ? 106.13300 155.73300 165.29500 1.000 56.92000 94 GLN A CA 1
ATOM 698 C C . GLN A 1 93 ? 105.83300 154.81300 166.47100 1.000 67.71000 94 GLN A C 1
ATOM 699 O O . GLN A 1 93 ? 106.26300 155.07300 167.60300 1.000 74.05000 94 GLN A O 1
ATOM 705 N N . ALA A 1 94 ? 105.09300 153.72900 166.22100 1.000 67.54000 95 ALA A N 1
ATOM 706 C CA . ALA A 1 94 ? 104.82100 152.75800 167.27400 1.000 59.49000 95 ALA A CA 1
ATOM 707 C C . ALA A 1 94 ? 106.09500 152.07400 167.74600 1.000 59.35000 95 ALA A C 1
ATOM 708 O O . ALA A 1 94 ? 106.23400 151.78500 168.93600 1.000 68.66000 95 ALA A O 1
ATOM 710 N N . LEU A 1 95 ? 107.03100 151.80800 166.83300 1.000 55.01000 96 LEU A N 1
ATOM 711 C CA . LEU A 1 95 ? 108.31500 151.23100 167.22000 1.000 57.29000 96 LEU A CA 1
ATOM 712 C C . LEU A 1 95 ? 109.10000 152.17200 168.13000 1.000 57.99000 96 LEU A C 1
ATOM 713 O O . LEU A 1 95 ? 109.69800 151.73900 169.12500 1.000 58.62000 96 LEU A O 1
ATOM 718 N N . LEU A 1 96 ? 109.11600 153.46500 167.80300 1.000 62.87000 97 LEU A N 1
ATOM 719 C CA . LEU A 1 96 ? 109.81500 154.42800 168.64900 1.000 57.99000 97 LEU A CA 1
ATOM 720 C C . LEU A 1 96 ? 109.14600 154.55500 170.01400 1.000 59.53000 97 LEU A C 1
ATOM 721 O O . LEU A 1 96 ? 109.83000 154.66400 171.03800 1.000 64.15000 97 LEU A O 1
ATOM 726 N N . ALA A 1 97 ? 107.81100 154.54100 170.04900 1.000 60.96000 98 ALA A N 1
ATOM 727 C CA . ALA A 1 97 ? 107.11000 154.55700 171.33100 1.000 56.89000 98 ALA A CA 1
ATOM 728 C C . ALA A 1 97 ? 107.40100 153.29500 172.13400 1.000 60.26000 98 ALA A C 1
ATOM 729 O O . ALA A 1 97 ? 107.51500 153.34500 173.36400 1.000 65.30000 98 ALA A O 1
ATOM 731 N N . TRP A 1 98 ? 107.51400 152.15300 171.45300 1.000 58.98000 99 TRP A N 1
ATOM 732 C CA . TRP A 1 98 ? 107.87700 150.90300 172.11000 1.000 51.14000 99 TRP A CA 1
ATOM 733 C C . TRP A 1 98 ? 109.25700 151.00200 172.74600 1.000 58.21000 99 TRP A C 1
ATOM 734 O O . TRP A 1 98 ? 109.45900 150.55600 173.88100 1.000 56.73000 99 TRP A O 1
ATOM 745 N N . PHE A 1 99 ? 110.22100 151.58500 172.02900 1.000 60.81000 100 PHE A N 1
ATOM 746 C CA . PHE A 1 99 ? 111.54400 151.78200 172.61600 1.000 52.85000 100 PHE A CA 1
ATOM 747 C C . PHE A 1 99 ? 111.49200 152.73200 173.80600 1.000 58.05000 100 PHE A C 1
ATOM 748 O O . PHE A 1 99 ? 112.14200 152.49000 174.82900 1.000 60.17000 100 PHE A O 1
ATOM 756 N N . ASN A 1 100 ? 110.73600 153.82500 173.68600 1.000 67.82000 101 ASN A N 1
ATOM 757 C CA . ASN A 1 100 ? 110.72700 154.83400 174.74000 1.000 64.51000 101 ASN A CA 1
ATOM 758 C C . ASN A 1 100 ? 110.05900 154.32200 176.01000 1.000 68.68000 101 ASN A C 1
ATOM 759 O O . ASN A 1 100 ? 110.53200 154.59800 177.11800 1.000 71.87000 101 ASN A O 1
ATOM 764 N N . GLU A 1 101 ? 108.95900 153.57900 175.87600 1.000 75.96000 102 GLU A N 1
ATOM 765 C CA . GLU A 1 101 ? 108.19800 153.18900 177.06000 1.000 72.59000 102 GLU A CA 1
ATOM 766 C C . GLU A 1 101 ? 108.88700 152.06500 177.82500 1.000 75.64000 102 GLU A C 1
ATOM 767 O O . GLU A 1 101 ? 108.79300 152.00000 179.05500 1.000 82.43000 102 GLU A O 1
ATOM 773 N N . GLY A 1 102 ? 109.57900 151.17400 177.12300 1.000 71.68000 103 GLY A N 1
ATOM 774 C CA . GLY A 1 102 ? 110.28000 150.08400 177.76800 1.000 68.85000 103 GLY A CA 1
ATOM 775 C C . GLY A 1 102 ? 109.46500 148.83500 178.01200 1.000 75.59000 103 GLY A C 1
ATOM 776 O O . GLY A 1 102 ? 109.83700 148.03500 178.87800 1.000 78.05000 103 GLY A O 1
ATOM 777 N N . ASP A 1 103 ? 108.37100 148.64100 177.28400 1.000 79.36000 104 ASP A N 1
ATOM 778 C CA . ASP A 1 103 ? 107.50800 147.48800 177.47600 1.000 71.89000 104 ASP A CA 1
ATOM 779 C C . ASP A 1 103 ? 108.08000 146.24600 176.80200 1.000 78.48000 104 ASP A C 1
ATOM 780 O O . ASP A 1 103 ? 108.94300 146.32000 175.92400 1.000 83.17000 104 ASP A O 1
ATOM 785 N N . THR A 1 104 ? 107.57700 145.09200 177.22800 1.000 70.11000 105 THR A N 1
ATOM 786 C CA . THR A 1 104 ? 107.84000 143.82000 176.57000 1.000 65.26000 105 THR A CA 1
ATOM 787 C C . THR A 1 104 ? 106.62000 143.45800 175.73400 1.000 67.13000 105 THR A C 1
ATOM 788 O O . THR A 1 104 ? 105.53500 143.23500 176.28000 1.000 69.72000 105 THR A O 1
ATOM 792 N N . ARG A 1 105 ? 106.79700 143.39900 174.41700 1.000 62.88000 106 ARG A N 1
ATOM 793 C CA . ARG A 1 105 ? 105.69400 143.18600 173.49500 1.000 57.85000 106 ARG A CA 1
ATOM 794 C C . ARG A 1 105 ? 106.00400 142.00400 172.59100 1.000 61.42000 106 ARG A C 1
ATOM 795 O O . ARG A 1 105 ? 107.14200 141.53700 172.51400 1.000 70.27000 106 ARG A O 1
ATOM 803 N N . ALA A 1 106 ? 104.97400 141.53500 171.89400 1.000 57.02000 107 ALA A N 1
ATOM 804 C CA . ALA A 1 106 ? 105.06100 140.34500 171.06100 1.000 55.71000 107 ALA A CA 1
ATOM 805 C C . ALA A 1 106 ? 105.13200 140.71700 169.58500 1.000 57.84000 107 ALA A C 1
ATOM 806 O O . ALA A 1 106 ? 104.48500 141.66800 169.13600 1.000 69.79000 107 ALA A O 1
ATOM 808 N N . TYR A 1 107 ? 105.91800 139.94800 168.83600 1.000 51.45000 108 TYR A N 1
ATOM 809 C CA . TYR A 1 107 ? 106.06900 140.16600 167.40600 1.000 50.85000 108 TYR A CA 1
ATOM 810 C C . TYR A 1 107 ? 106.18700 138.83200 166.68100 1.000 52.83000 108 TYR A C 1
ATOM 811 O O . TYR A 1 107 ? 106.54500 137.80300 167.26200 1.000 60.60000 108 TYR A O 1
ATOM 820 N N . LYS A 1 108 ? 105.87000 138.87300 165.38800 1.000 60.83000 109 LYS A N 1
ATOM 821 C CA . LYS A 1 108 ? 105.77500 137.70400 164.52900 1.000 54.15000 109 LYS A CA 1
ATOM 822 C C . LYS A 1 108 ? 106.69700 137.84600 163.33000 1.000 59.98000 109 LYS A C 1
ATOM 823 O O . LYS A 1 108 ? 106.86900 138.93800 162.78200 1.000 68.10000 109 LYS A O 1
ATOM 829 N N . ILE A 1 109 ? 107.25500 136.71500 162.91100 1.000 55.20000 110 ILE A N 1
ATOM 830 C CA . ILE A 1 109 ? 107.89500 136.56900 161.61000 1.000 52.78000 110 ILE A CA 1
ATOM 831 C C . ILE A 1 109 ? 107.10900 135.52800 160.82800 1.000 53.85000 110 ILE A C 1
ATOM 832 O O . ILE A 1 109 ? 106.88500 134.41800 161.32100 1.000 63.84000 110 ILE A O 1
ATOM 837 N N . ARG A 1 110 ? 106.68600 135.88800 159.62000 1.000 60.30000 111 ARG A N 1
ATOM 838 C CA . ARG A 1 110 ? 105.92500 134.99600 158.75500 1.000 59.35000 111 ARG A CA 1
ATOM 839 C C . ARG A 1 110 ? 106.76000 134.63400 157.53600 1.000 62.56000 111 ARG A C 1
ATOM 840 O O . ARG A 1 110 ? 107.26200 135.52100 156.83500 1.000 68.87000 111 ARG A O 1
ATOM 848 N N . PHE A 1 111 ? 106.88800 133.33100 157.28400 1.000 59.62000 112 PHE A N 1
ATOM 849 C CA . PHE A 1 111 ? 107.72400 132.72500 156.26200 1.000 58.45000 112 PHE A CA 1
ATOM 850 C C . PHE A 1 111 ? 106.89100 132.28500 155.06700 1.000 60.74000 112 PHE A C 1
ATOM 851 O O . PHE A 1 111 ? 105.69200 132.02300 155.19200 1.000 62.32000 112 PHE A O 1
ATOM 859 N N . PRO A 1 112 ? 107.50200 132.19000 153.88300 1.000 62.89000 113 PRO A N 1
ATOM 860 C CA . PRO A 1 112 ? 106.71500 131.90700 152.67100 1.000 62.76000 113 PRO A CA 1
ATOM 861 C C . PRO A 1 112 ? 106.09000 130.52100 152.62300 1.000 65.50000 113 PRO A C 1
ATOM 862 O O . PRO A 1 112 ? 105.21100 130.29400 151.78400 1.000 68.75000 113 PRO A O 1
ATOM 866 N N . ASN A 1 113 ? 106.50500 129.58300 153.47700 1.000 71.72000 114 ASN A N 1
ATOM 867 C CA . ASN A 1 113 ? 105.91600 128.24900 153.42200 1.000 67.08000 114 ASN A CA 1
ATOM 868 C C . ASN A 1 113 ? 104.62200 128.14300 154.22000 1.000 69.43000 114 ASN A C 1
ATOM 869 O O . ASN A 1 113 ? 103.96200 127.10100 154.16400 1.000 72.93000 114 ASN A O 1
ATOM 874 N N . GLY A 1 114 ? 104.24800 129.17800 154.95400 1.000 67.12000 115 GLY A N 1
ATOM 875 C CA . GLY A 1 114 ? 103.00800 129.19700 155.69100 1.000 63.20000 115 GLY A CA 1
ATOM 876 C C . GLY A 1 114 ? 103.11600 129.01300 157.19400 1.000 72.41000 115 GLY A C 1
ATOM 877 O O . GLY A 1 114 ? 102.11200 128.65700 157.82400 1.000 70.88000 115 GLY A O 1
ATOM 878 N N . THR A 1 115 ? 104.28400 129.24700 157.78300 1.000 71.06000 116 THR A N 1
ATOM 879 C CA . THR A 1 115 ? 104.49900 129.07800 159.21100 1.000 65.67000 116 THR A CA 1
ATOM 880 C C . THR A 1 115 ? 104.95500 130.39700 159.82000 1.000 66.64000 116 THR A C 1
ATOM 881 O O . THR A 1 115 ? 105.49600 131.26700 159.13300 1.000 72.46000 116 THR A O 1
ATOM 885 N N . VAL A 1 116 ? 104.72800 130.54000 161.12400 1.000 61.54000 117 VAL A N 1
ATOM 886 C CA . VAL A 1 116 ? 105.03900 131.77200 161.83500 1.000 66.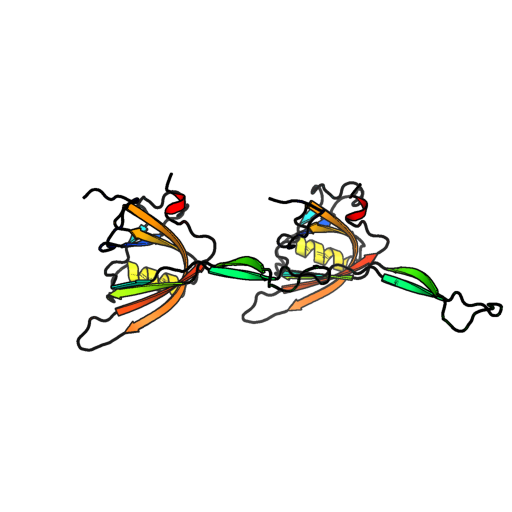16000 117 VAL A CA 1
ATOM 887 C C . VAL A 1 116 ? 105.89600 131.45900 163.05300 1.000 66.94000 117 VAL A C 1
ATOM 888 O O . VAL A 1 116 ? 105.83500 130.36400 163.62100 1.000 66.72000 117 VAL A O 1
ATOM 892 N N . ASP A 1 117 ? 106.70600 132.43800 163.44600 1.000 68.97000 118 ASP A N 1
ATOM 893 C CA . ASP A 1 117 ? 107.47400 132.40400 164.68300 1.000 60.76000 118 ASP A CA 1
ATOM 894 C C . ASP A 1 117 ? 107.08000 133.61100 165.51800 1.000 69.97000 118 ASP A C 1
ATOM 895 O O . ASP A 1 117 ? 107.01700 134.72900 164.99900 1.000 77.85000 118 ASP A O 1
ATOM 900 N N . VAL A 1 118 ? 106.81600 133.39400 166.80300 1.000 55.10000 119 VAL A N 1
ATOM 901 C CA . VAL A 1 118 ? 106.35900 134.45200 167.69500 1.000 57.37000 119 VAL A CA 1
ATOM 902 C C . VAL A 1 118 ? 107.35800 134.61400 168.83100 1.000 57.98000 119 VAL A C 1
ATOM 903 O O . VAL A 1 118 ? 107.79700 133.62700 169.43000 1.000 67.90000 119 VAL A O 1
ATOM 907 N N . PHE A 1 119 ? 107.71600 135.86300 169.12200 1.000 49.52000 120 PHE A N 1
ATOM 908 C CA . PHE A 1 119 ? 108.60700 136.18800 170.22400 1.000 49.57000 120 PHE A CA 1
ATOM 909 C C . PHE A 1 119 ? 107.99300 137.29200 171.07100 1.000 57.18000 120 PHE A C 1
ATOM 910 O O . PHE A 1 119 ? 107.07700 137.99500 170.64100 1.000 66.16000 120 PHE A O 1
ATOM 918 N N . ARG A 1 120 ? 108.52100 137.43700 172.28400 1.000 61.51000 121 ARG A N 1
ATOM 919 C CA . ARG A 1 120 ? 108.24300 138.57200 173.15400 1.000 61.79000 121 ARG A CA 1
ATOM 920 C C . ARG A 1 120 ? 109.56700 139.18500 173.58000 1.000 65.79000 121 ARG A C 1
ATOM 921 O O . ARG A 1 120 ? 110.51400 138.45900 173.89400 1.000 68.52000 121 ARG A O 1
ATOM 929 N N . GLY A 1 121 ? 109.63500 140.51200 173.58700 1.000 54.73000 122 GLY A N 1
ATOM 930 C CA . GLY A 1 121 ? 110.89300 141.16500 173.90300 1.000 53.72000 122 GLY A CA 1
ATOM 931 C C . GLY A 1 121 ? 110.75600 142.66300 174.05100 1.000 56.48000 122 GLY A C 1
ATOM 932 O O . GLY A 1 121 ? 109.67000 143.23300 173.93600 1.000 61.03000 122 GLY A O 1
ATOM 933 N N . TRP A 1 122 ? 111.89800 143.29100 174.32000 1.000 48.63000 123 TRP A N 1
ATOM 934 C CA . TRP A 1 122 ? 112.00200 144.73700 174.46500 1.000 54.03000 123 TRP A CA 1
ATOM 935 C C . TRP A 1 122 ? 113.14800 145.27100 173.61400 1.000 52.68000 123 TRP A C 1
ATOM 936 O O . TRP A 1 122 ? 114.16200 144.60000 173.41900 1.000 55.53000 123 TRP A O 1
ATOM 947 N N . VAL A 1 123 ? 112.97700 146.49400 173.10900 1.000 48.51000 124 VAL A N 1
ATOM 948 C CA . VAL A 1 123 ? 113.94000 147.06900 172.17700 1.000 49.81000 124 VAL A CA 1
ATOM 949 C C . VAL A 1 123 ? 115.18300 147.51800 172.93100 1.000 51.90000 124 VAL A C 1
ATOM 950 O O . VAL A 1 123 ? 115.09100 148.16100 173.98500 1.000 57.04000 124 VAL A O 1
ATOM 954 N N . SER A 1 124 ? 116.36000 147.18800 172.39100 1.000 56.10000 125 SER A N 1
ATOM 955 C CA . SER A 1 124 ? 117.61700 147.55900 173.02300 1.000 46.37000 125 SER A CA 1
ATOM 956 C C . SER A 1 124 ? 118.55400 148.36300 172.13400 1.000 54.10000 125 SER A C 1
ATOM 957 O O . SER A 1 124 ? 119.66300 148.67700 172.57200 1.000 61.28000 125 SER A O 1
ATOM 960 N N . SER A 1 125 ? 118.14900 148.70100 170.91000 1.000 59.53000 126 SER A N 1
ATOM 961 C CA . SER A 1 125 ? 118.99600 149.48800 170.02600 1.000 48.57000 126 SER A CA 1
ATOM 962 C C . SER A 1 125 ? 118.15400 150.11400 168.92500 1.000 55.01000 126 SER A C 1
ATOM 963 O O . SER A 1 125 ? 117.22600 149.48700 168.41000 1.000 61.57000 126 SER A O 1
ATOM 966 N N . ILE A 1 126 ? 118.49000 151.35400 168.57000 1.000 54.72000 127 ILE A N 1
ATOM 967 C CA . ILE A 1 126 ? 117.84900 152.09000 167.48500 1.000 47.85000 127 ILE A CA 1
ATOM 968 C C . ILE A 1 126 ? 118.92600 152.89900 166.77500 1.000 53.42000 127 ILE A C 1
ATOM 969 O O . ILE A 1 126 ? 119.60200 153.72100 167.40300 1.000 65.82000 127 ILE A O 1
ATOM 974 N N . GLY A 1 127 ? 119.08700 152.67300 165.46800 1.000 52.98000 128 GLY A N 1
ATOM 975 C CA . GLY A 1 127 ? 120.18900 153.26000 164.73700 1.000 50.10000 128 GLY A CA 1
ATOM 976 C C . GLY A 1 127 ? 119.73900 153.88800 163.43300 1.000 53.85000 128 GLY A C 1
ATOM 977 O O . GLY A 1 127 ? 118.55800 153.88000 163.08500 1.000 57.16000 128 GLY A O 1
ATOM 978 N N . LYS A 1 128 ? 120.71600 154.44200 162.71700 1.000 58.10000 129 LYS A N 1
ATOM 979 C CA . LYS A 1 128 ? 120.49100 155.07800 161.42700 1.000 49.01000 129 LYS A CA 1
ATOM 980 C C . LYS A 1 128 ? 121.79200 155.09200 160.63800 1.000 49.14000 129 LYS A C 1
ATOM 981 O O . LYS A 1 128 ? 122.88200 155.12600 161.21200 1.000 57.99000 129 LYS A O 1
ATOM 987 N N . ALA A 1 129 ? 121.66500 155.06100 159.31400 1.000 52.44000 130 ALA A N 1
ATOM 988 C CA . ALA A 1 129 ? 122.80200 155.16400 158.40900 1.000 50.36000 130 ALA A CA 1
ATOM 989 C C . ALA A 1 129 ? 122.45400 156.14300 157.30000 1.000 51.66000 130 ALA A C 1
ATOM 990 O O . ALA A 1 129 ? 121.38000 156.04500 156.70000 1.000 60.24000 130 ALA A O 1
ATOM 992 N N . VAL A 1 130 ? 123.35700 157.08300 157.02900 1.000 53.36000 131 VAL A N 1
ATOM 993 C CA . VAL A 1 130 ? 123.13600 158.13100 156.03900 1.000 51.96000 131 VAL A CA 1
ATOM 994 C C . VAL A 1 130 ? 124.26900 158.08200 155.02300 1.000 55.00000 131 VAL A C 1
ATOM 995 O O . VAL A 1 130 ? 125.43900 158.26400 155.37900 1.000 55.09000 131 VAL A O 1
ATOM 999 N N . THR A 1 131 ? 123.91800 157.84400 153.76200 1.000 68.79000 132 THR A N 1
ATOM 1000 C CA . THR A 1 131 ? 124.86300 157.85900 152.65700 1.000 63.87000 132 THR A CA 1
ATOM 1001 C C . THR A 1 131 ? 124.20500 158.57300 151.48700 1.000 68.01000 132 THR A C 1
ATOM 1002 O O . THR A 1 131 ? 122.98300 158.53300 151.33100 1.000 75.79000 132 THR A O 1
ATOM 1006 N N . ALA A 1 132 ? 125.02500 159.23600 150.66800 1.000 68.47000 133 ALA A N 1
ATOM 1007 C CA . ALA A 1 132 ? 124.49000 160.09200 149.61300 1.000 68.63000 133 ALA A CA 1
ATOM 1008 C C . ALA A 1 132 ? 123.73600 159.29500 148.55500 1.000 69.49000 133 ALA A C 1
ATOM 1009 O O . ALA A 1 132 ? 122.68800 159.73600 148.07100 1.000 71.72000 133 ALA A O 1
ATOM 1011 N N . LYS A 1 133 ? 124.24800 158.12600 148.17900 1.000 68.09000 134 LYS A N 1
ATOM 1012 C CA . LYS A 1 133 ? 123.70600 157.37100 147.05800 1.000 67.28000 134 LYS A CA 1
ATOM 1013 C C . LYS A 1 133 ? 122.82500 156.20200 147.48200 1.000 69.70000 134 LYS A C 1
ATOM 1014 O O . LYS A 1 133 ? 122.43100 155.40200 146.62800 1.000 74.47000 134 LYS A O 1
ATOM 1020 N N . GLU A 1 134 ? 122.50300 156.07900 148.76800 1.000 73.48000 135 GLU A N 1
ATOM 1021 C CA . GLU A 1 134 ? 121.70200 154.96900 149.26200 1.000 67.34000 135 GLU A CA 1
ATOM 1022 C C . GLU A 1 134 ? 120.57600 155.48100 150.14800 1.000 68.86000 135 GLU A C 1
ATOM 1023 O O . GLU A 1 134 ? 120.71000 156.50300 150.82200 1.000 77.28000 135 GLU A O 1
ATOM 1029 N N . VAL A 1 135 ? 119.46600 154.74000 150.14800 1.000 60.41000 136 VAL A N 1
ATOM 1030 C CA . VAL A 1 135 ? 118.31900 155.09900 150.97200 1.000 66.10000 136 VAL A CA 1
ATOM 1031 C C . VAL A 1 135 ? 118.68700 155.01100 152.44800 1.000 69.18000 136 VAL A C 1
ATOM 1032 O O . VAL A 1 135 ? 119.38400 154.08500 152.88300 1.000 75.32000 136 VAL A O 1
ATOM 1036 N N . ILE A 1 136 ? 118.22500 155.99100 153.22800 1.000 45.95000 137 ILE A N 1
ATOM 1037 C CA . ILE A 1 136 ? 118.47200 155.99400 154.66500 1.000 48.33000 137 ILE A CA 1
ATOM 1038 C C . ILE A 1 136 ? 117.73500 154.83100 155.31400 1.000 57.62000 137 ILE A C 1
ATOM 1039 O O . ILE A 1 136 ? 116.55200 154.58800 155.03900 1.000 64.10000 137 ILE A O 1
ATOM 1044 N N . THR A 1 137 ? 118.42900 154.10800 156.19100 1.000 53.96000 138 THR A N 1
ATOM 1045 C CA . THR A 1 137 ? 117.90100 152.90000 156.80500 1.000 50.64000 138 THR A CA 1
ATOM 1046 C C . THR A 1 137 ? 117.77000 153.07000 158.31200 1.000 54.47000 138 THR A C 1
ATOM 1047 O O . THR A 1 137 ? 118.48700 153.85900 158.93300 1.000 55.79000 138 THR A O 1
ATOM 1051 N N . ARG A 1 138 ? 116.83800 152.31700 158.88800 1.000 59.08000 139 ARG A N 1
ATOM 1052 C CA . ARG A 1 138 ? 116.59500 152.28600 160.32300 1.000 50.20000 139 ARG A CA 1
ATOM 1053 C C . ARG A 1 138 ? 116.92000 150.89300 160.84600 1.000 55.68000 139 ARG A C 1
ATOM 1054 O O . ARG A 1 138 ? 116.41900 149.89700 160.31900 1.000 61.66000 139 ARG A O 1
ATOM 1062 N N . THR A 1 139 ? 117.75000 150.82200 161.88000 1.000 51.96000 140 THR A N 1
ATOM 1063 C CA . THR A 1 139 ? 118.25700 149.55700 162.39600 1.000 50.26000 140 THR A CA 1
ATOM 1064 C C . THR A 1 139 ? 117.67500 149.30200 163.78000 1.000 59.15000 140 THR A C 1
ATOM 1065 O O . THR A 1 139 ? 117.70000 150.19100 164.63600 1.000 65.60000 140 THR A O 1
ATOM 1069 N N . VAL A 1 140 ? 117.14800 148.09500 163.99900 1.000 49.39000 141 VAL A N 1
ATOM 1070 C CA . VAL A 1 140 ? 116.46300 147.75400 165.24000 1.000 42.21000 141 VAL A CA 1
ATOM 1071 C C . VAL A 1 140 ? 117.02300 146.45000 165.79100 1.000 47.97000 141 VAL A C 1
ATOM 1072 O O . VAL A 1 140 ? 117.32700 145.52200 165.03300 1.000 52.87000 141 VAL A O 1
ATOM 1076 N N . LYS A 1 141 ? 117.15100 146.38700 167.11900 1.000 59.62000 142 LYS A N 1
ATOM 1077 C CA . LYS A 1 141 ? 117.54300 145.18700 167.85000 1.000 57.71000 142 LYS A CA 1
ATOM 1078 C C . LYS A 1 141 ? 116.59100 144.98000 169.01900 1.000 57.02000 142 LYS A C 1
ATOM 1079 O O . LYS A 1 141 ? 116.31100 145.92100 169.76900 1.000 60.68000 142 LYS A O 1
ATOM 1085 N N . VAL A 1 142 ? 116.10700 143.75100 169.18100 1.000 51.69000 143 VAL A N 1
ATOM 1086 C CA . VAL A 1 142 ? 115.13300 143.39800 170.20700 1.000 53.27000 143 VAL A CA 1
ATOM 1087 C C . VAL A 1 142 ? 115.68900 142.24300 171.02800 1.000 56.48000 143 VAL A C 1
ATOM 1088 O O . VAL A 1 142 ? 116.13500 141.23700 170.46600 1.000 60.37000 143 VAL A O 1
ATOM 1092 N N . THR A 1 143 ? 115.65700 142.38700 172.35100 1.000 55.40000 144 THR A N 1
ATOM 1093 C CA . THR A 1 143 ? 116.07100 141.33200 173.26600 1.000 54.20000 144 THR A CA 1
ATOM 1094 C C . THR A 1 143 ? 114.84300 140.55000 173.71200 1.000 60.26000 144 THR A C 1
ATOM 1095 O O . THR A 1 143 ? 113.86400 141.13800 174.18100 1.000 59.65000 144 THR A O 1
ATOM 1099 N N . ASN A 1 144 ? 114.90400 139.22700 173.56900 1.000 58.54000 145 ASN A N 1
ATOM 1100 C CA . ASN A 1 144 ? 113.74700 138.36700 173.76600 1.000 51.34000 145 ASN A CA 1
ATOM 1101 C C . ASN A 1 144 ? 113.68400 137.84800 175.19600 1.000 58.78000 145 ASN A C 1
ATOM 1102 O O . ASN A 1 144 ? 114.71400 137.58300 175.82200 1.000 61.55000 145 ASN A O 1
ATOM 1107 N N . VAL A 1 145 ? 112.46300 137.69500 175.70300 1.000 66.06000 146 VAL A N 1
ATOM 1108 C CA . VAL A 1 145 ? 112.20800 137.33200 177.09200 1.000 63.26000 146 VAL A CA 1
ATOM 1109 C C . VAL A 1 145 ? 111.37100 136.06100 177.12100 1.000 67.01000 146 VAL A C 1
ATOM 1110 O O . VAL A 1 145 ? 110.33800 135.97700 176.44700 1.000 70.35000 146 VAL A O 1
ATOM 1114 N N . GLY A 1 146 ? 111.81400 135.07900 177.90300 1.000 68.53000 147 GLY A N 1
ATOM 1115 C CA . GLY A 1 146 ? 111.03700 133.87500 178.11400 1.000 65.60000 147 GLY A CA 1
ATOM 1116 C C . GLY A 1 146 ? 111.14500 132.87600 176.97400 1.000 67.76000 147 GLY A C 1
ATOM 1117 O O . GLY A 1 146 ? 112.08900 132.87900 176.17900 1.000 74.52000 147 GLY A O 1
ATOM 1118 N N . ARG A 1 147 ? 110.14200 132.00000 176.90600 1.000 73.35000 148 ARG A N 1
ATOM 1119 C CA . ARG A 1 147 ? 110.07400 130.90500 175.94300 1.000 68.89000 148 ARG A CA 1
ATOM 1120 C C . ARG A 1 147 ? 109.33100 131.34700 174.68900 1.000 74.38000 148 ARG A C 1
ATOM 1121 O O . ARG A 1 147 ? 108.18900 131.80800 174.78600 1.000 81.26000 148 ARG A O 1
ATOM 1129 N N . PRO A 1 148 ? 109.93500 131.23300 173.51100 1.000 70.05000 149 PRO A N 1
ATOM 1130 C CA . PRO A 1 148 ? 109.23000 131.59000 172.27800 1.000 70.37000 149 PRO A CA 1
ATOM 1131 C C . PRO A 1 148 ? 108.29800 130.47900 171.81700 1.000 70.98000 149 PRO A C 1
ATOM 1132 O O . PRO A 1 148 ? 108.23400 129.39500 172.39700 1.000 79.21000 149 PRO A O 1
ATOM 1136 N N . SER A 1 149 ? 107.56500 130.77500 170.74800 1.000 66.02000 150 SER A N 1
ATOM 1137 C CA . SER A 1 149 ? 106.63100 129.82900 170.14100 1.000 66.45000 150 SER A CA 1
ATOM 1138 C C . SER A 1 149 ? 107.10000 129.55300 168.71600 1.000 68.57000 150 SER A C 1
ATOM 1139 O O . SER A 1 149 ? 106.69900 130.24000 167.77400 1.000 68.72000 150 SER A O 1
ATOM 1142 N N . MET A 1 150 ? 107.94400 128.53900 168.56100 1.000 74.53000 151 MET A N 1
ATOM 1143 C CA . MET A 1 150 ? 108.52900 128.21700 167.27000 1.000 71.01000 151 MET A CA 1
ATOM 1144 C C . MET A 1 150 ? 107.49300 127.57700 166.35000 1.000 70.83000 151 MET A C 1
ATOM 1145 O O . MET A 1 150 ? 106.41100 127.16800 166.77600 1.000 72.56000 151 MET A O 1
ATOM 1150 N N . ALA A 1 151 ? 107.84600 127.49700 165.06500 1.000 68.91000 152 ALA A N 1
ATOM 1151 C CA . ALA A 1 151 ? 106.94200 126.91000 164.07900 1.000 66.15000 152 ALA A CA 1
ATOM 1152 C C . ALA A 1 151 ? 106.68400 125.43800 164.37000 1.000 72.40000 152 ALA A C 1
ATOM 1153 O O . ALA A 1 151 ? 105.55700 124.95400 164.21200 1.000 75.41000 152 ALA A O 1
ATOM 1155 N N . GLU A 1 152 ? 107.71500 124.71200 164.80900 1.000 84.44000 153 GLU A N 1
ATOM 1156 C CA . GLU A 1 152 ? 107.57900 123.28400 165.07400 1.000 77.08000 153 GLU A CA 1
ATOM 1157 C C . GLU A 1 152 ? 106.59200 122.99200 166.19600 1.000 79.18000 153 GLU A C 1
ATOM 1158 O O . GLU A 1 152 ? 106.15600 121.84500 166.33900 1.000 82.57000 153 GLU A O 1
ATOM 1164 N N . ASP A 1 153 ? 106.23700 123.99800 166.99700 1.000 81.55000 154 ASP A N 1
ATOM 1165 C CA . ASP A 1 153 ? 105.21000 123.80900 168.01500 1.000 82.15000 154 ASP A CA 1
ATOM 1166 C C . ASP A 1 153 ? 103.84700 123.55600 167.38300 1.000 82.74000 154 ASP A C 1
ATOM 1167 O O . ASP A 1 153 ? 103.02000 122.82600 167.94200 1.000 84.28000 154 ASP A O 1
ATOM 1172 N N . ARG A 1 154 ? 103.59000 124.15600 166.22200 1.000 80.73000 155 ARG A N 1
ATOM 1173 C CA . ARG A 1 154 ? 102.30000 124.05300 165.55400 1.000 79.61000 155 ARG A CA 1
ATOM 1174 C C . ARG A 1 154 ? 102.30800 123.05800 164.40200 1.000 85.75000 155 ARG A C 1
ATOM 1175 O O . ARG A 1 154 ? 101.36300 123.04200 163.60600 1.000 86.55000 155 ARG A O 1
ATOM 1183 N N . SER A 1 155 ? 103.35100 122.23300 164.28900 1.000 98.20000 156 SER A N 1
ATOM 1184 C CA . SER A 1 155 ? 103.42800 121.28500 163.18200 1.000 99.52000 156 SER A CA 1
ATOM 1185 C C . SER A 1 155 ? 102.35000 120.21400 163.29000 1.000 99.21000 156 SER A C 1
ATOM 1186 O O . SER A 1 155 ? 101.74800 119.82800 162.28100 1.000 99.18000 156 SER A O 1
ATOM 1189 N N . THR A 1 156 ? 102.09500 119.72600 164.50200 1.000 104.18000 157 THR A N 1
ATOM 1190 C CA . THR A 1 156 ? 101.10400 118.68000 164.75500 1.000 107.43000 157 THR A CA 1
ATOM 1191 C C . THR A 1 156 ? 101.33100 117.45400 163.87400 1.000 106.04000 157 THR A C 1
ATOM 1192 O O . THR A 1 156 ? 100.62900 117.25200 162.88200 1.000 104.82000 157 THR A O 1
ATOM 1196 N N . PRO B 1 1 ? 102.13400 138.47300 101.60700 1.000 131.90000 2 PRO B N 1
ATOM 1197 C CA . PRO B 1 1 ? 100.69400 138.74800 101.55500 1.000 132.19000 2 PRO B CA 1
ATOM 1198 C C . PRO B 1 1 ? 100.11900 139.08600 102.92700 1.000 131.63000 2 PRO B C 1
ATOM 1199 O O . PRO B 1 1 ? 100.62100 139.98600 103.60000 1.000 130.39000 2 PRO B O 1
ATOM 1203 N N . VAL B 1 2 ? 99.07100 138.37000 103.32500 1.000 123.67000 3 VAL B N 1
ATOM 1204 C CA . VAL B 1 2 ? 98.50000 138.57600 104.66000 1.000 123.45000 3 VAL B CA 1
ATOM 1205 C C . VAL B 1 2 ? 99.52900 138.16600 105.70500 1.000 123.63000 3 VAL B C 1
ATOM 1206 O O . VAL B 1 2 ? 100.16800 137.10400 105.55800 1.000 121.99000 3 VAL B O 1
ATOM 1210 N N . PRO B 1 3 ? 99.75400 138.95800 106.75300 1.000 115.08000 4 PRO B N 1
ATOM 1211 C CA . PRO B 1 3 ? 100.73900 138.57300 107.77300 1.000 112.98000 4 PRO B CA 1
ATOM 1212 C C . PRO B 1 3 ? 100.37800 137.24600 108.42500 1.000 112.23000 4 PRO B C 1
ATOM 1213 O O . PRO B 1 3 ? 99.21300 136.97600 108.72500 1.000 110.51000 4 PRO B O 1
ATOM 1217 N N . ASN B 1 4 ? 101.39600 136.41700 108.64700 1.000 102.67000 5 ASN B N 1
ATOM 1218 C CA . ASN B 1 4 ? 101.21800 135.08300 109.21000 1.000 99.05000 5 ASN B CA 1
ATOM 1219 C C . ASN B 1 4 ? 102.25600 134.87800 110.30500 1.000 97.62000 5 ASN B C 1
ATOM 1220 O O . ASN B 1 4 ? 103.46900 134.87100 110.01000 1.000 98.35000 5 ASN B O 1
ATOM 1225 N N . PRO B 1 5 ? 101.84900 134.71300 111.56200 1.000 93.08000 6 PRO B N 1
ATOM 1226 C CA . PRO B 1 5 ? 102.81300 134.48600 112.64600 1.000 92.94000 6 PRO B CA 1
ATOM 1227 C C . PRO B 1 5 ? 103.31200 133.05500 112.76900 1.000 92.71000 6 PRO B C 1
ATOM 1228 O O . PRO B 1 5 ? 104.12400 132.78100 113.65900 1.000 92.84000 6 PRO B O 1
ATOM 1232 N N . THR B 1 6 ? 102.85300 132.14400 111.91500 1.000 94.62000 7 THR B N 1
ATOM 1233 C CA . THR B 1 6 ? 103.31100 130.76200 111.91900 1.000 90.92000 7 THR B CA 1
ATOM 1234 C C . THR B 1 6 ? 104.33900 130.47800 110.83300 1.000 92.47000 7 THR B C 1
ATOM 1235 O O . THR B 1 6 ? 104.68200 129.31400 110.61500 1.000 95.67000 7 THR B O 1
ATOM 1239 N N . MET B 1 7 ? 104.82700 131.50300 110.14900 1.000 91.59000 8 MET B N 1
ATOM 1240 C CA . MET B 1 7 ? 105.81200 131.38600 109.08700 1.000 87.18000 8 MET B CA 1
ATOM 1241 C C . MET B 1 7 ? 106.88800 132.44100 109.28500 1.000 90.26000 8 MET B C 1
ATOM 1242 O O . MET B 1 7 ? 106.65100 133.46600 109.93300 1.000 90.67000 8 MET B O 1
ATOM 1247 N N . PRO B 1 8 ? 108.08900 132.21400 108.75600 1.000 79.88000 9 PRO B N 1
ATOM 1248 C CA . PRO B 1 8 ? 109.15700 133.20900 108.90000 1.000 78.87000 9 PRO B CA 1
ATOM 1249 C C . PRO B 1 8 ? 108.83000 134.51200 108.18400 1.000 81.78000 9 PRO B C 1
ATOM 1250 O O . PRO B 1 8 ? 108.11900 134.53700 107.17700 1.000 82.45000 9 PRO B O 1
ATOM 1254 N N . VAL B 1 9 ? 109.36600 135.60600 108.72400 1.000 71.00000 10 VAL B N 1
ATOM 1255 C CA . VAL B 1 9 ? 109.15400 136.94600 108.19100 1.000 66.19000 10 VAL B CA 1
ATOM 1256 C C . VAL B 1 9 ? 110.50200 137.65200 108.11900 1.000 69.37000 10 VAL B C 1
ATOM 1257 O O . VAL B 1 9 ? 111.44100 137.28600 108.83400 1.000 72.25000 10 VAL B O 1
ATOM 1261 N N . LYS B 1 10 ? 110.59700 138.67100 107.25900 1.000 67.21000 11 LYS B N 1
ATOM 1262 C CA . LYS B 1 10 ? 111.90100 139.23900 106.92200 1.000 61.38000 11 LYS B CA 1
ATOM 1263 C C . LYS B 1 10 ? 112.29600 140.37400 107.85900 1.000 64.50000 11 LYS B C 1
ATOM 1264 O O . LYS B 1 10 ? 113.48500 140.66700 108.01200 1.000 73.89000 11 LYS B O 1
ATOM 1270 N N . GLY B 1 11 ? 111.33100 141.04700 108.47000 1.000 58.43000 12 GLY B N 1
ATOM 1271 C CA . GLY B 1 11 ? 111.61500 142.04900 109.47500 1.000 63.84000 12 GLY B CA 1
ATOM 1272 C C . GLY B 1 11 ? 111.80800 143.45500 108.94600 1.000 63.85000 12 GLY B C 1
ATOM 1273 O O . GLY B 1 11 ? 112.12200 144.35600 109.73200 1.000 61.81000 12 GLY B O 1
ATOM 1274 N N . ALA B 1 12 ? 111.64700 143.67100 107.64400 1.000 69.14000 13 ALA B N 1
ATOM 1275 C CA . ALA B 1 12 ? 111.64400 145.02200 107.10200 1.000 57.84000 13 ALA B CA 1
ATOM 1276 C C . ALA B 1 12 ? 110.27700 145.65400 107.32900 1.000 65.15000 13 ALA B C 1
ATOM 1277 O O . ALA B 1 12 ? 109.25800 145.13300 106.86600 1.000 73.85000 13 ALA B O 1
ATOM 1279 N N . GLY B 1 13 ? 110.25700 146.77600 108.03900 1.000 57.06000 14 GLY B N 1
ATOM 1280 C CA . GLY B 1 13 ? 109.02100 147.40000 108.45400 1.000 52.58000 14 GLY B CA 1
ATOM 1281 C C . GLY B 1 13 ? 108.74600 147.34900 109.93800 1.000 59.52000 14 GLY B C 1
ATOM 1282 O O . GLY B 1 13 ? 107.58600 147.49100 110.33900 1.000 62.14000 14 GLY B O 1
ATOM 1283 N N . THR B 1 14 ? 109.76900 147.13900 110.76100 1.000 58.24000 15 THR B N 1
ATOM 1284 C CA . THR B 1 14 ? 109.58600 147.07400 112.20400 1.000 51.90000 15 THR B CA 1
ATOM 1285 C C . THR B 1 14 ? 109.54800 148.48000 112.78800 1.000 57.72000 15 THR B C 1
ATOM 1286 O O . THR B 1 14 ? 110.37100 149.32900 112.43500 1.000 61.25000 15 THR B O 1
ATOM 1290 N N . THR B 1 15 ? 108.59400 148.73100 113.68300 1.000 64.53000 16 THR B N 1
ATOM 1291 C CA . THR B 1 15 ? 108.39800 150.06200 114.24000 1.000 57.91000 16 THR B CA 1
ATOM 1292 C C . THR B 1 15 ? 108.57200 150.04100 115.75300 1.000 57.12000 16 THR B C 1
ATOM 1293 O O . THR B 1 15 ? 108.43400 149.00000 116.39700 1.000 60.73000 16 THR B O 1
ATOM 1297 N N . LEU B 1 16 ? 108.87800 151.21000 116.31300 1.000 64.66000 17 LEU B N 1
ATOM 1298 C CA . LEU B 1 16 ? 109.15700 151.37400 117.73400 1.000 59.96000 17 LEU B CA 1
ATOM 1299 C C . LEU B 1 16 ? 108.30800 152.51000 118.28700 1.000 64.22000 17 LEU B C 1
ATOM 1300 O O . LEU B 1 16 ? 108.27800 153.60000 117.70700 1.000 69.95000 17 LEU B O 1
ATOM 1305 N N . TRP B 1 17 ? 107.62000 152.25900 119.40400 1.000 61.79000 18 TRP B N 1
ATOM 1306 C CA . TRP B 1 17 ? 106.68700 153.22200 119.97600 1.000 58.36000 18 TRP B CA 1
ATOM 1307 C C . TRP B 1 17 ? 106.91000 153.35000 121.47600 1.000 63.59000 18 TRP B C 1
ATOM 1308 O O . TRP B 1 17 ? 107.38000 152.41800 122.13000 1.000 71.91000 18 TRP B O 1
ATOM 1319 N N . VAL B 1 18 ? 106.54500 154.51400 122.01500 1.000 72.27000 19 VAL B N 1
ATOM 1320 C CA . VAL B 1 18 ? 106.65600 154.81400 123.44000 1.000 70.47000 19 VAL B CA 1
ATOM 1321 C C . VAL B 1 18 ? 105.28600 155.23600 123.95700 1.000 69.40000 19 VAL B C 1
ATOM 1322 O O . VAL B 1 18 ? 104.55200 155.95500 123.27100 1.000 68.50000 19 VAL B O 1
ATOM 1326 N N . TYR B 1 19 ? 104.94100 154.79200 125.16700 1.000 71.35000 20 TYR B N 1
ATOM 1327 C CA . TYR B 1 19 ? 103.62000 155.05000 125.72900 1.000 68.89000 20 TYR B CA 1
ATOM 1328 C C . TYR B 1 19 ? 103.54600 156.44500 126.33700 1.000 75.88000 20 TYR B C 1
ATOM 1329 O O . TYR B 1 19 ? 104.49100 156.90000 126.98900 1.000 77.18000 20 TYR B O 1
ATOM 1338 N N . LYS B 1 20 ? 102.41500 157.12100 126.12700 1.000 78.95000 21 LYS B N 1
ATOM 1339 C CA . LYS B 1 20 ? 102.15300 158.41400 126.74400 1.000 75.72000 21 LYS B CA 1
ATOM 1340 C C . LYS B 1 20 ? 100.92300 158.41700 127.63900 1.000 76.96000 21 LYS B C 1
ATOM 1341 O O . LYS B 1 20 ? 100.72000 159.38600 128.37800 1.000 82.71000 21 LYS B O 1
ATOM 1347 N N . GLY B 1 21 ? 100.10000 157.37000 127.60000 1.000 84.50000 22 GLY B N 1
ATOM 1348 C CA . GLY B 1 21 ? 98.84000 157.36400 128.31000 1.000 81.20000 22 GLY B CA 1
ATOM 1349 C C . GLY B 1 21 ? 99.00000 157.13900 129.80200 1.000 85.06000 22 GLY B C 1
ATOM 1350 O O . GLY B 1 21 ? 100.09900 157.13100 130.35400 1.000 84.14000 22 GLY B O 1
ATOM 1351 N N . SER B 1 22 ? 97.85700 156.95600 130.46200 1.000 89.91000 23 SER B N 1
ATOM 1352 C CA . SER B 1 22 ? 97.80300 156.76500 131.90400 1.000 89.82000 23 SER B CA 1
ATOM 1353 C C . SER B 1 22 ? 97.19700 155.42900 132.31100 1.000 91.40000 23 SER B C 1
ATOM 1354 O O . SER B 1 22 ? 97.09400 155.15300 133.51100 1.000 90.46000 23 SER B O 1
ATOM 1357 N N . GLY B 1 23 ? 96.80000 154.59800 131.35900 1.000 91.90000 24 GLY B N 1
ATOM 1358 C CA . GLY B 1 23 ? 96.18800 153.30900 131.63600 1.000 89.79000 24 GLY B CA 1
ATOM 1359 C C . GLY B 1 23 ? 97.21300 152.20200 131.74500 1.000 91.73000 24 GLY B C 1
ATOM 1360 O O . GLY B 1 23 ? 98.35700 152.42500 132.15800 1.000 92.50000 24 GLY B O 1
ATOM 1361 N N . ASP B 1 24 ? 96.80000 150.98900 131.37500 1.000 86.48000 25 ASP B N 1
ATOM 1362 C CA . ASP B 1 24 ? 97.67800 149.83000 131.42900 1.000 84.07000 25 ASP B CA 1
ATOM 1363 C C . ASP B 1 24 ? 98.30000 149.60000 130.06400 1.000 84.80000 25 ASP B C 1
ATOM 1364 O O . ASP B 1 24 ? 97.56500 149.36200 129.09200 1.000 84.39000 25 ASP B O 1
ATOM 1369 N N . PRO B 1 25 ? 99.62700 149.67200 129.93100 1.000 75.61000 26 PRO B N 1
ATOM 1370 C CA . PRO B 1 25 ? 100.23200 149.42900 128.61200 1.000 72.36000 26 PRO B CA 1
ATOM 1371 C C . PRO B 1 25 ? 100.11100 147.98800 128.15400 1.000 77.05000 26 PRO B C 1
ATOM 1372 O O . PRO B 1 25 ? 100.08100 147.72800 126.94500 1.000 75.26000 26 PRO B O 1
ATOM 1376 N N . TYR B 1 26 ? 100.04300 147.03900 129.09000 1.000 82.07000 27 TYR B N 1
ATOM 1377 C CA . TYR B 1 26 ? 100.01900 145.62700 128.73100 1.000 74.08000 27 TYR B CA 1
ATOM 1378 C C . TYR B 1 26 ? 98.62400 145.14300 128.36100 1.000 74.59000 27 TYR B C 1
ATOM 1379 O O . TYR B 1 26 ? 98.48700 144.02800 127.84800 1.000 76.20000 27 TYR B O 1
ATOM 1388 N N . ALA B 1 27 ? 97.59000 145.94700 128.61400 1.000 76.96000 28 ALA B N 1
ATOM 1389 C CA . ALA B 1 27 ? 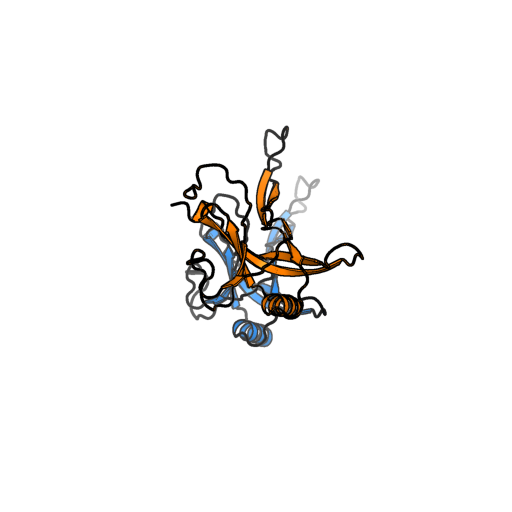96.22100 145.48000 128.42200 1.000 77.11000 28 ALA B CA 1
ATOM 1390 C C . ALA B 1 27 ? 95.90000 145.27500 126.94600 1.000 79.35000 28 ALA B C 1
ATOM 1391 O O . ALA B 1 27 ? 95.36100 144.23300 126.55700 1.000 79.23000 28 ALA B O 1
ATOM 1393 N N . ASN B 1 28 ? 96.22000 146.25800 126.10800 1.000 83.15000 29 ASN B N 1
ATOM 1394 C CA . ASN B 1 28 ? 95.87200 146.22700 124.68600 1.000 81.61000 29 ASN B CA 1
ATOM 1395 C C . ASN B 1 28 ? 96.97900 146.88100 123.87100 1.000 82.28000 29 ASN B C 1
ATOM 1396 O O . ASN B 1 28 ? 96.81400 147.98400 123.33800 1.000 83.15000 29 ASN B O 1
ATOM 1401 N N . PRO B 1 29 ? 98.13300 146.21800 123.74800 1.000 71.96000 30 PRO B N 1
ATOM 1402 C CA . PRO B 1 29 ? 99.23300 146.80500 122.96800 1.000 72.50000 30 PRO B CA 1
ATOM 1403 C C . PRO B 1 29 ? 98.94400 146.90500 121.48200 1.000 71.81000 30 PRO B C 1
ATOM 1404 O O . PRO B 1 29 ? 99.63200 147.66100 120.78700 1.000 70.84000 30 PRO B O 1
ATOM 1408 N N . LEU B 1 30 ? 97.95600 146.17200 120.97400 1.000 76.84000 31 LEU B N 1
ATOM 1409 C CA . LEU B 1 30 ? 97.65400 146.16200 119.54900 1.000 80.04000 31 LEU B CA 1
ATOM 1410 C C . LEU B 1 30 ? 97.01100 147.45500 119.06600 1.000 81.21000 31 LEU B C 1
ATOM 1411 O O . LEU B 1 30 ? 96.86700 147.63800 117.85300 1.000 81.32000 31 LEU B O 1
ATOM 1416 N N . SER B 1 31 ? 96.62000 148.34500 119.97300 1.000 85.07000 32 SER B N 1
ATOM 1417 C CA . SER B 1 31 ? 96.03700 149.63100 119.61700 1.000 82.32000 32 SER B CA 1
ATOM 1418 C C . SER B 1 31 ? 97.11200 150.70600 119.68700 1.000 80.88000 32 SER B C 1
ATOM 1419 O O . SER B 1 31 ? 97.93000 150.71100 120.61200 1.000 83.71000 32 SER B O 1
ATOM 1422 N N . ASP B 1 32 ? 97.10800 151.61100 118.71100 1.000 82.69000 33 ASP B N 1
ATOM 1423 C CA . ASP B 1 32 ? 98.10300 152.67100 118.63000 1.000 84.07000 33 ASP B CA 1
ATOM 1424 C C . ASP B 1 32 ? 97.66000 153.95800 119.30900 1.000 86.34000 33 ASP B C 1
ATOM 1425 O O . ASP B 1 32 ? 98.39500 154.94800 119.26600 1.000 85.54000 33 ASP B O 1
ATOM 1430 N N . VAL B 1 33 ? 96.48000 153.97200 119.92800 1.000 88.89000 34 VAL B N 1
ATOM 1431 C CA . VAL B 1 33 ? 96.03400 155.14500 120.66600 1.000 88.03000 34 VAL B CA 1
ATOM 1432 C C . VAL B 1 33 ? 96.90100 155.31300 121.90600 1.000 86.06000 34 VAL B C 1
ATOM 1433 O O . VAL B 1 33 ? 97.17300 154.34300 122.62500 1.000 85.42000 34 VAL B O 1
ATOM 1437 N N . ASP B 1 34 ? 97.35400 156.54600 122.14600 1.000 81.08000 35 ASP B N 1
ATOM 1438 C CA . ASP B 1 34 ? 98.21100 156.93100 123.26600 1.000 83.93000 35 ASP B CA 1
ATOM 1439 C C . ASP B 1 34 ? 99.63100 156.39700 123.13800 1.000 84.99000 35 ASP B C 1
ATOM 1440 O O . ASP B 1 34 ? 100.30900 156.20000 124.15100 1.000 81.77000 35 ASP B O 1
ATOM 1445 N N . TRP B 1 35 ? 100.10400 156.15900 121.91800 1.000 73.84000 36 TRP B N 1
ATOM 1446 C CA . TRP B 1 35 ? 101.48500 155.77500 121.66500 1.000 70.11000 36 TRP B CA 1
ATOM 1447 C C . TRP B 1 35 ? 102.09600 156.75700 120.67700 1.000 75.66000 36 TRP B C 1
ATOM 1448 O O . TRP B 1 35 ? 101.40500 157.26100 119.78700 1.000 75.78000 36 TRP B O 1
ATOM 1459 N N . SER B 1 36 ? 103.38800 157.03200 120.83700 1.000 75.85000 37 SER B N 1
ATOM 1460 C CA . SER B 1 36 ? 104.11500 157.94400 119.96300 1.000 71.98000 37 SER B CA 1
ATOM 1461 C C . SER B 1 36 ? 105.24700 157.18900 119.28400 1.000 73.87000 37 SER B C 1
ATOM 1462 O O . SER B 1 36 ? 105.99800 156.46600 119.94400 1.000 77.20000 37 SER B O 1
ATOM 1465 N N . ARG B 1 37 ? 105.37100 157.36500 117.97100 1.000 63.70000 38 ARG B N 1
ATOM 1466 C CA . ARG B 1 37 ? 106.33200 156.60000 117.18800 1.000 62.02000 38 ARG B CA 1
ATOM 1467 C C . ARG B 1 37 ? 107.69400 157.28100 117.17100 1.000 69.09000 38 ARG B C 1
ATOM 1468 O O . ARG B 1 37 ? 107.78600 158.51200 117.14500 1.000 71.80000 38 ARG B O 1
ATOM 1476 N N . LEU B 1 38 ? 108.75100 156.47100 117.18400 1.000 63.46000 39 LEU B N 1
ATOM 1477 C CA . LEU B 1 38 ? 110.12000 156.94800 117.00200 1.000 59.83000 39 LEU B CA 1
ATOM 1478 C C . LEU B 1 38 ? 110.54500 156.59200 115.58300 1.000 62.43000 39 LEU B C 1
ATOM 1479 O O . LEU B 1 38 ? 110.97700 155.47000 115.31400 1.000 67.37000 39 LEU B O 1
ATOM 1484 N N . ALA B 1 39 ? 110.42900 157.55300 114.67200 1.000 62.51000 40 ALA B N 1
ATOM 1485 C CA . ALA B 1 39 ? 110.65600 157.29700 113.26000 1.000 58.37000 40 ALA B CA 1
ATOM 1486 C C . ALA B 1 39 ? 112.14900 157.27000 112.93800 1.000 63.11000 40 ALA B C 1
ATOM 1487 O O . ALA B 1 39 ? 112.99700 157.67500 113.73600 1.000 68.11000 40 ALA B O 1
ATOM 1489 N N . LYS B 1 40 ? 112.45800 156.76600 111.74000 1.000 61.78000 41 LYS B N 1
ATOM 1490 C CA . LYS B 1 40 ? 113.81700 156.74500 111.19500 1.000 61.73000 41 LYS B CA 1
ATOM 1491 C C . LYS B 1 40 ? 114.75700 155.89200 112.04600 1.000 60.63000 41 LYS B C 1
ATOM 1492 O O . LYS B 1 40 ? 115.78800 156.35900 112.53200 1.000 63.12000 41 LYS B O 1
ATOM 1498 N N . VAL B 1 41 ? 114.40000 154.62400 112.21400 1.000 57.43000 42 VAL B N 1
ATOM 1499 C CA . VAL B 1 41 ? 115.23500 153.68600 112.95700 1.000 58.15000 42 VAL B CA 1
ATOM 1500 C C . VAL B 1 41 ? 116.26400 153.08000 112.01300 1.000 59.04000 42 VAL B C 1
ATOM 1501 O O . VAL B 1 41 ? 115.92900 152.64000 110.90800 1.000 70.04000 42 VAL B O 1
ATOM 1505 N N . LYS B 1 42 ? 117.52400 153.05900 112.44500 1.000 58.48000 43 LYS B N 1
ATOM 1506 C CA . LYS B 1 42 ? 118.59700 152.44800 111.67100 1.000 55.55000 43 LYS B CA 1
ATOM 1507 C C . LYS B 1 42 ? 118.99700 151.07300 112.18200 1.000 56.62000 43 LYS B C 1
ATOM 1508 O O . LYS B 1 42 ? 119.19000 150.15800 111.37600 1.000 60.87000 43 LYS B O 1
ATOM 1514 N N . ASP B 1 43 ? 119.12600 150.90600 113.49600 1.000 61.64000 44 ASP B N 1
ATOM 1515 C CA . ASP B 1 43 ? 119.49900 149.63200 114.09000 1.000 54.56000 44 ASP B CA 1
ATOM 1516 C C . ASP B 1 43 ? 118.63700 149.39600 115.31800 1.000 60.84000 44 ASP B C 1
ATOM 1517 O O . ASP B 1 43 ? 118.27900 150.33900 116.02700 1.000 68.97000 44 ASP B O 1
ATOM 1522 N N . LEU B 1 44 ? 118.33200 148.12400 115.57400 1.000 58.11000 45 LEU B N 1
ATOM 1523 C CA . LEU B 1 44 ? 117.49700 147.72500 116.70200 1.000 53.78000 45 LEU B CA 1
ATOM 1524 C C . LEU B 1 44 ? 117.98600 146.39100 117.24300 1.000 54.03000 45 LEU B C 1
ATOM 1525 O O . LEU B 1 44 ? 117.91100 145.37600 116.54700 1.000 60.19000 45 LEU B O 1
ATOM 1530 N N . THR B 1 45 ? 118.48500 146.39400 118.47900 1.000 54.63000 46 THR B N 1
ATOM 1531 C CA . THR B 1 45 ? 118.86000 145.17400 119.18500 1.000 59.88000 46 THR B CA 1
ATOM 1532 C C . THR B 1 45 ? 117.95000 145.01100 120.39500 1.000 57.77000 46 THR B C 1
ATOM 1533 O O . THR B 1 45 ? 118.10800 145.73600 121.39100 1.000 65.15000 46 THR B O 1
ATOM 1537 N N . PRO B 1 46 ? 116.98400 144.09600 120.35800 1.000 55.06000 47 PRO B N 1
ATOM 1538 C CA . PRO B 1 46 ? 116.05700 143.95000 121.48400 1.000 57.42000 47 PRO B CA 1
ATOM 1539 C C . PRO B 1 46 ? 116.74200 143.37200 122.71300 1.000 62.95000 47 PRO B C 1
ATOM 1540 O O . PRO B 1 46 ? 117.84700 142.83000 122.65400 1.000 61.50000 47 PRO B O 1
ATOM 1544 N N . GLY B 1 47 ? 116.05800 143.50500 123.84600 1.000 69.25000 48 GLY B N 1
ATOM 1545 C CA . GLY B 1 47 ? 116.60000 143.00000 125.09500 1.000 63.42000 48 GLY B CA 1
ATOM 1546 C C . GLY B 1 47 ? 116.61500 141.48200 125.12500 1.000 71.26000 48 GLY B C 1
ATOM 1547 O O . GLY B 1 47 ? 115.77700 140.81500 124.51700 1.000 74.44000 48 GLY B O 1
ATOM 1548 N N . GLU B 1 48 ? 117.58400 140.93500 125.85000 1.000 72.59000 49 GLU B N 1
ATOM 1549 C CA . GLU B 1 48 ? 117.77800 139.49600 125.94800 1.000 63.66000 49 GLU B CA 1
ATOM 1550 C C . GLU B 1 48 ? 117.40700 139.02100 127.34500 1.000 68.78000 49 GLU B C 1
ATOM 1551 O O . GLU B 1 48 ? 117.96200 139.50400 128.33700 1.000 76.10000 49 GLU B O 1
ATOM 1557 N N . LEU B 1 49 ? 116.47300 138.07600 127.42000 1.000 57.54000 50 LEU B N 1
ATOM 1558 C CA . LEU B 1 49 ? 116.05300 137.52500 128.70000 1.000 50.56000 50 LEU B CA 1
ATOM 1559 C C . LEU B 1 49 ? 117.05100 136.47300 129.16200 1.000 54.73000 50 LEU B C 1
ATOM 1560 O O . LEU B 1 49 ? 117.36100 135.53300 128.42500 1.000 64.14000 50 LEU B O 1
ATOM 1565 N N . THR B 1 50 ? 117.55100 136.62800 130.38400 1.000 62.82000 51 THR B N 1
ATOM 1566 C CA . THR B 1 50 ? 118.56100 135.73900 130.93400 1.000 63.35000 51 THR B CA 1
ATOM 1567 C C . THR B 1 50 ? 118.17200 135.32300 132.34500 1.000 63.45000 51 THR B C 1
ATOM 1568 O O . THR B 1 50 ? 117.38900 135.99300 133.02100 1.000 70.41000 51 THR B O 1
ATOM 1572 N N . ALA B 1 51 ? 118.72900 134.19600 132.77800 1.000 68.84000 52 ALA B N 1
ATOM 1573 C CA . ALA B 1 51 ? 118.56100 133.70100 134.13500 1.000 62.09000 52 ALA B CA 1
ATOM 1574 C C . ALA B 1 51 ? 119.90700 133.23300 134.66400 1.000 65.29000 52 ALA B C 1
ATOM 1575 O O . ALA B 1 51 ? 120.78700 132.83400 133.89800 1.000 70.44000 52 ALA B O 1
ATOM 1577 N N . GLU B 1 52 ? 120.06400 133.28800 135.98000 1.000 73.12000 53 GLU B N 1
ATOM 1578 C CA . GLU B 1 52 ? 121.28800 132.84600 136.62800 1.000 75.80000 53 GLU B CA 1
ATOM 1579 C C . GLU B 1 52 ? 121.06300 131.51000 137.32500 1.000 80.74000 53 GLU B C 1
ATOM 1580 O O . GLU B 1 52 ? 119.93200 131.05500 137.50000 1.000 82.07000 53 GLU B O 1
ATOM 1586 N N . SER B 1 53 ? 122.16400 130.87700 137.71200 1.000 79.90000 54 SER B N 1
ATOM 1587 C CA . SER B 1 53 ? 122.11200 129.52600 138.24700 1.000 75.39000 54 SER B CA 1
ATOM 1588 C C . SER B 1 53 ? 122.10000 129.53600 139.76900 1.000 79.08000 54 SER B C 1
ATOM 1589 O O . SER B 1 53 ? 122.67800 130.41500 140.41400 1.000 78.90000 54 SER B O 1
ATOM 1592 N N . TYR B 1 54 ? 121.42400 128.54200 140.33700 1.000 80.61000 55 TYR B N 1
ATOM 1593 C CA . TYR B 1 54 ? 121.34700 128.33500 141.77400 1.000 80.26000 55 TYR B CA 1
ATOM 1594 C C . TYR B 1 54 ? 121.89200 126.95200 142.09600 1.000 81.61000 55 TYR B C 1
ATOM 1595 O O . TYR B 1 54 ? 121.47800 125.96300 141.48300 1.000 82.72000 55 TYR B O 1
ATOM 1604 N N . ASP B 1 55 ? 122.81300 126.88800 143.05400 1.000 86.61000 56 ASP B N 1
ATOM 1605 C CA . ASP B 1 55 ? 123.44600 125.62900 143.42300 1.000 87.20000 56 ASP B CA 1
ATOM 1606 C C . ASP B 1 55 ? 122.48800 124.77500 144.24500 1.000 86.32000 56 ASP B C 1
ATOM 1607 O O . ASP B 1 55 ? 121.84700 125.26600 145.17900 1.000 85.68000 56 ASP B O 1
ATOM 1612 N N . ASP B 1 56 ? 122.40400 123.49100 143.90100 1.000 89.74000 57 ASP B N 1
ATOM 1613 C CA . ASP B 1 56 ? 121.45300 122.56600 144.50400 1.000 92.33000 57 ASP B CA 1
ATOM 1614 C C . ASP B 1 56 ? 122.14400 121.36800 145.15100 1.000 96.25000 57 ASP B C 1
ATOM 1615 O O . ASP B 1 56 ? 121.57100 120.27800 145.21700 1.000 96.87000 57 ASP B O 1
ATOM 1620 N N . SER B 1 57 ? 123.36900 121.55200 145.63500 1.000 89.14000 58 SER B N 1
ATOM 1621 C CA . SER B 1 57 ? 124.17200 120.44700 146.13600 1.000 84.76000 58 SER B CA 1
ATOM 1622 C C . SER B 1 57 ? 124.12300 120.37600 147.65700 1.000 87.60000 58 SER B C 1
ATOM 1623 O O . SER B 1 57 ? 124.03600 121.40000 148.33900 1.000 85.22000 58 SER B O 1
ATOM 1626 N N . TYR B 1 58 ? 124.18200 119.15200 148.17900 1.000 81.24000 59 TYR B N 1
ATOM 1627 C CA . TYR B 1 58 ? 124.20100 118.89400 149.61000 1.000 72.94000 59 TYR B CA 1
ATOM 1628 C C . TYR B 1 58 ? 125.32300 117.91900 149.93200 1.000 77.86000 59 TYR B C 1
ATOM 1629 O O . TYR B 1 58 ? 125.79300 117.18200 149.06200 1.000 84.85000 59 TYR B O 1
ATOM 1638 N N . LEU B 1 59 ? 125.75300 117.92500 151.19500 1.000 70.93000 60 LEU B N 1
ATOM 1639 C CA . LEU B 1 59 ? 126.84700 117.05100 151.60400 1.000 69.17000 60 LEU B CA 1
ATOM 1640 C C . LEU B 1 59 ? 126.42500 115.58700 151.60000 1.000 67.85000 60 LEU B C 1
ATOM 1641 O O . LEU B 1 59 ? 127.24600 114.70100 151.34000 1.000 74.16000 60 LEU B O 1
ATOM 1646 N N . ASP B 1 60 ? 125.14900 115.31100 151.87500 1.000 71.12000 61 ASP B N 1
ATOM 1647 C CA . ASP B 1 60 ? 124.70200 113.92700 151.96900 1.000 72.73000 61 ASP B CA 1
ATOM 1648 C C . ASP B 1 60 ? 124.24500 113.36100 150.63100 1.000 78.03000 61 ASP B C 1
ATOM 1649 O O . ASP B 1 60 ? 123.77400 112.22000 150.58900 1.000 78.91000 61 ASP B O 1
ATOM 1654 N N . ASP B 1 61 ? 124.35500 114.12900 149.54900 1.000 85.01000 62 ASP B N 1
ATOM 1655 C CA . ASP B 1 61 ? 124.06100 113.59600 148.22600 1.000 84.54000 62 ASP B CA 1
ATOM 1656 C C . ASP B 1 61 ? 125.00500 112.44600 147.90500 1.000 88.71000 62 ASP B C 1
ATOM 1657 O O . ASP B 1 61 ? 126.22600 112.58000 148.02000 1.000 93.21000 62 ASP B O 1
ATOM 1662 N N . GLU B 1 62 ? 124.43300 111.31100 147.50000 1.000 97.97000 63 GLU B N 1
ATOM 1663 C CA . GLU B 1 62 ? 125.24600 110.12500 147.25000 1.000 97.60000 63 GLU B CA 1
ATOM 1664 C C . GLU B 1 62 ? 126.18800 110.33100 146.07000 1.000 102.69000 63 GLU B C 1
ATOM 1665 O O . GLU B 1 62 ? 127.35400 109.92300 146.11900 1.000 102.71000 63 GLU B O 1
ATOM 1671 N N . ASP B 1 63 ? 125.70500 110.96500 145.00400 1.000 110.70000 64 ASP B N 1
ATOM 1672 C CA . ASP B 1 63 ? 126.45600 111.10800 143.76300 1.000 109.18000 64 ASP B CA 1
ATOM 1673 C C . ASP B 1 63 ? 126.81900 112.56900 143.53300 1.000 106.45000 64 ASP B C 1
ATOM 1674 O O . ASP B 1 63 ? 125.97900 113.36400 143.10000 1.000 105.73000 64 ASP B O 1
ATOM 1679 N N . ALA B 1 64 ? 128.07600 112.91400 143.81000 1.000 94.49000 65 ALA B N 1
ATOM 1680 C CA . ALA B 1 64 ? 128.61900 114.22700 143.48700 1.000 93.94000 65 ALA B CA 1
ATOM 1681 C C . ALA B 1 64 ? 129.48700 114.18900 142.23500 1.000 95.59000 65 ALA B C 1
ATOM 1682 O O . ALA B 1 64 ? 130.32500 115.07300 142.03600 1.000 95.19000 65 ALA B O 1
ATOM 1684 N N . ASP B 1 65 ? 129.30900 113.16800 141.39300 1.000 88.82000 66 ASP B N 1
ATOM 1685 C CA . ASP B 1 65 ? 130.10200 113.05600 140.17300 1.000 82.92000 66 ASP B CA 1
ATOM 1686 C C . ASP B 1 65 ? 129.80400 114.19500 139.20900 1.000 87.42000 66 ASP B C 1
ATOM 1687 O O . ASP B 1 65 ? 130.72000 114.75900 138.60000 1.000 89.75000 66 ASP B O 1
ATOM 1692 N N . TRP B 1 66 ? 128.53100 114.54600 139.05500 1.000 80.03000 67 TRP B N 1
ATOM 1693 C CA . TRP B 1 66 ? 128.09700 115.56800 138.11900 1.000 72.48000 67 TRP B CA 1
ATOM 1694 C C . TRP B 1 66 ? 127.47500 116.73200 138.87600 1.000 73.05000 67 TRP B C 1
ATOM 1695 O O . TRP B 1 66 ? 126.90800 116.55700 139.95700 1.000 79.32000 67 TRP B O 1
ATOM 1706 N N . THR B 1 67 ? 127.58700 117.92500 138.30000 1.000 72.45000 68 THR B N 1
ATOM 1707 C CA . THR B 1 67 ? 127.01800 119.11000 138.92600 1.000 76.77000 68 THR B CA 1
ATOM 1708 C C . THR B 1 67 ? 125.49900 119.11700 138.79300 1.000 79.62000 68 THR B C 1
ATOM 1709 O O . THR B 1 67 ? 124.93000 118.56400 137.84900 1.000 81.32000 68 THR B O 1
ATOM 1713 N N . ALA B 1 68 ? 124.84300 119.75500 139.76000 1.000 79.59000 69 ALA B N 1
ATOM 1714 C CA . ALA B 1 68 ? 123.39600 119.91500 139.76100 1.000 77.98000 69 ALA B CA 1
ATOM 1715 C C . ALA B 1 68 ? 123.06300 121.36200 140.08700 1.000 81.48000 69 ALA B C 1
ATOM 1716 O O . ALA B 1 68 ? 123.57500 121.91100 141.06700 1.000 80.98000 69 ALA B O 1
ATOM 1718 N N . THR B 1 69 ? 122.20600 121.97300 139.27200 1.000 76.56000 70 THR B N 1
ATOM 1719 C CA . THR B 1 69 ? 121.84800 123.37300 139.44800 1.000 74.00000 70 THR B CA 1
ATOM 1720 C C . THR B 1 69 ? 120.38300 123.56800 139.08800 1.000 74.26000 70 THR B C 1
ATOM 1721 O O . THR B 1 69 ? 119.71400 122.65500 138.60000 1.000 74.89000 70 THR B O 1
ATOM 1725 N N . GLY B 1 70 ? 119.89100 124.78200 139.34800 1.000 67.04000 71 GLY B N 1
ATOM 1726 C CA . GLY B 1 70 ? 118.53700 125.14500 138.99200 1.000 63.22000 71 GLY B CA 1
ATOM 1727 C C . GLY B 1 70 ? 118.47200 126.58700 138.53100 1.000 68.74000 71 GLY B C 1
ATOM 1728 O O . GLY B 1 70 ? 119.44100 127.33600 138.64200 1.000 71.64000 71 GLY B O 1
ATOM 1729 N N . GLN B 1 71 ? 117.31200 126.96400 138.00300 1.000 64.75000 72 GLN B N 1
ATOM 1730 C CA . GLN B 1 71 ? 117.13600 128.32200 137.50800 1.000 61.70000 72 GLN B CA 1
ATOM 1731 C C . GLN B 1 71 ? 116.97500 129.29800 138.66700 1.000 68.16000 72 GLN B C 1
ATOM 1732 O O . GLN B 1 71 ? 116.20500 129.05900 139.60100 1.000 76.68000 72 GLN B O 1
ATOM 1738 N N . GLY B 1 72 ? 117.70000 130.40500 138.60000 1.000 60.78000 73 GLY B N 1
ATOM 1739 C CA . GLY B 1 72 ? 117.65600 131.44200 139.61700 1.000 60.06000 73 GLY B CA 1
ATOM 1740 C C . GLY B 1 72 ? 116.81000 132.62200 139.19300 1.000 65.13000 73 GLY B C 1
ATOM 1741 O O . GLY B 1 72 ? 115.73800 132.46300 138.60000 1.000 65.70000 73 GLY B O 1
ATOM 1742 N N . GLN B 1 73 ? 117.29500 133.82100 139.50000 1.000 70.36000 74 GLN B N 1
ATOM 1743 C CA . GLN B 1 73 ? 116.56000 135.03400 139.17200 1.000 67.97000 74 GLN B CA 1
ATOM 1744 C C . GLN B 1 73 ? 116.66600 135.35200 137.68600 1.000 74.20000 74 GLN B C 1
ATOM 1745 O O . GLN B 1 73 ? 117.67600 135.07300 137.03500 1.000 77.40000 74 GLN B O 1
ATOM 1751 N N . LYS B 1 74 ? 115.60900 135.95800 137.15500 1.000 66.44000 75 LYS B N 1
ATOM 1752 C CA . LYS B 1 74 ? 115.50000 136.26900 135.73900 1.000 55.48000 75 LYS B CA 1
ATOM 1753 C C . LYS B 1 74 ? 115.67200 137.76400 135.50200 1.000 61.09000 75 LYS B C 1
ATOM 1754 O O . LYS B 1 74 ? 115.37300 138.58800 136.37000 1.000 71.05000 75 LYS B O 1
ATOM 1760 N N . SER B 1 75 ? 116.16600 138.10200 134.31300 1.000 65.01000 76 SER B N 1
ATOM 1761 C CA . SER B 1 75 ? 116.39700 139.48000 133.90900 1.000 56.85000 76 SER B CA 1
ATOM 1762 C C . SER B 1 75 ? 115.83400 139.69500 132.51200 1.000 61.85000 76 SER B C 1
ATOM 1763 O O . SER B 1 75 ? 115.58400 138.73800 131.77600 1.000 63.82000 76 SER B O 1
ATOM 1766 N N . ALA B 1 76 ? 115.62700 140.96000 132.15500 1.000 63.65000 77 ALA B N 1
ATOM 1767 C CA . ALA B 1 76 ? 115.07300 141.31600 130.85600 1.000 55.33000 77 ALA B CA 1
ATOM 1768 C C . ALA B 1 76 ? 116.07900 142.00600 129.94500 1.000 59.20000 77 ALA B C 1
ATOM 1769 O O . ALA B 1 76 ? 115.74900 142.29300 128.79100 1.000 63.37000 77 ALA B O 1
ATOM 1771 N N . GLY B 1 77 ? 117.28400 142.28600 130.43000 1.000 54.20000 78 GLY B N 1
ATOM 1772 C CA . GLY B 1 77 ? 118.33800 142.80200 129.58100 1.000 56.52000 78 GLY B CA 1
ATOM 1773 C C . GLY B 1 77 ? 118.14900 144.25800 129.19300 1.000 62.16000 78 GLY B C 1
ATOM 1774 O O . GLY B 1 77 ? 117.32100 144.98600 129.74500 1.000 64.99000 78 GLY B O 1
ATOM 1775 N N . ASP B 1 78 ? 118.95300 144.68200 128.21600 1.000 66.87000 79 ASP B N 1
ATOM 1776 C CA . ASP B 1 78 ? 118.94600 146.04500 127.70300 1.000 63.84000 79 ASP B CA 1
ATOM 1777 C C . ASP B 1 78 ? 118.56200 146.03600 126.23100 1.000 65.25000 79 ASP B C 1
ATOM 1778 O O . ASP B 1 78 ? 118.93400 145.12200 125.49000 1.000 72.68000 79 ASP B O 1
ATOM 1783 N N . THR B 1 79 ? 117.82900 147.06200 125.81100 1.000 56.88000 80 THR B N 1
ATOM 1784 C CA . THR B 1 79 ? 117.43300 147.24100 124.42000 1.000 52.59000 80 THR B CA 1
ATOM 1785 C C . THR B 1 79 ? 118.14300 148.45900 123.84600 1.000 55.84000 80 THR B C 1
ATOM 1786 O O . THR B 1 79 ? 118.10100 149.54000 124.43800 1.000 62.84000 80 THR B O 1
ATOM 1790 N N . SER B 1 80 ? 118.78200 148.29000 122.69200 1.000 58.96000 81 SER B N 1
ATOM 1791 C CA . SER B 1 80 ? 119.53800 149.36300 122.06000 1.000 51.92000 81 SER B CA 1
ATOM 1792 C C . SER B 1 80 ? 118.93300 149.69900 120.70600 1.000 51.64000 81 SER B C 1
ATOM 1793 O O . SER B 1 80 ? 118.40600 148.82100 120.02000 1.000 59.95000 81 SER B O 1
ATOM 1796 N N . PHE B 1 81 ? 119.00100 150.97100 120.32000 1.000 46.10000 82 PHE B N 1
ATOM 1797 C CA . PHE B 1 81 ? 118.59000 151.34600 118.97400 1.000 46.04000 82 PHE B CA 1
ATOM 1798 C C . PHE B 1 81 ? 119.30200 152.61300 118.52600 1.000 49.60000 82 PHE B C 1
ATOM 1799 O O . PHE B 1 81 ? 119.90100 153.34300 119.32100 1.000 55.42000 82 PHE B O 1
ATOM 1807 N N . THR B 1 82 ? 119.25200 152.83800 117.21600 1.000 58.59000 83 THR B N 1
ATOM 1808 C CA . THR B 1 82 ? 119.85800 153.99400 116.57200 1.000 56.85000 83 THR B CA 1
ATOM 1809 C C . THR B 1 82 ? 118.82200 154.68900 115.70200 1.000 56.74000 83 THR B C 1
ATOM 1810 O O . THR B 1 82 ? 118.00700 154.03300 115.04700 1.000 64.41000 83 THR B O 1
ATOM 1814 N N . LEU B 1 83 ? 118.85600 156.01900 115.69900 1.000 52.77000 84 LEU B N 1
ATOM 1815 C CA . LEU B 1 83 ? 117.91200 156.82900 114.94700 1.000 53.51000 84 LEU B CA 1
ATOM 1816 C C . LEU B 1 83 ? 118.66200 157.91300 114.19000 1.000 61.32000 84 LEU B C 1
ATOM 1817 O O . LEU B 1 83 ? 119.79800 158.25300 114.51900 1.000 68.27000 84 LEU B O 1
ATOM 1822 N N . ALA B 1 84 ? 118.01600 158.45100 113.16100 1.000 63.20000 85 ALA B N 1
ATOM 1823 C CA . ALA B 1 84 ? 118.49100 159.69200 112.57000 1.000 57.00000 85 ALA B CA 1
ATOM 1824 C C . ALA B 1 84 ? 118.26200 160.83200 113.55200 1.000 64.06000 85 ALA B C 1
ATOM 1825 O O . ALA B 1 84 ? 117.18700 160.95300 114.14300 1.000 72.25000 85 ALA B O 1
ATOM 1827 N N . TRP B 1 85 ? 119.27900 161.66900 113.73200 1.000 62.22000 86 TRP B N 1
ATOM 1828 C CA . TRP B 1 85 ? 119.23500 162.70000 114.76400 1.000 58.37000 86 TRP B CA 1
ATOM 1829 C C . TRP B 1 85 ? 118.43600 163.89100 114.25300 1.000 58.83000 86 TRP B C 1
ATOM 1830 O O . TRP B 1 85 ? 118.88200 164.61300 113.35600 1.000 63.39000 86 TRP B O 1
ATOM 1841 N N . MET B 1 86 ? 117.24900 164.09300 114.82200 1.000 62.47000 87 MET B N 1
ATOM 1842 C CA . MET B 1 86 ? 116.36400 165.20300 114.47400 1.000 62.48000 87 MET B CA 1
ATOM 1843 C C . MET B 1 86 ? 115.91900 165.86200 115.77200 1.000 61.90000 87 MET B C 1
ATOM 1844 O O . MET B 1 86 ? 114.85600 165.53000 116.31500 1.000 69.03000 87 MET B O 1
ATOM 1849 N N . PRO B 1 87 ? 116.70700 166.80000 116.30200 1.000 71.31000 88 PRO B N 1
ATOM 1850 C CA . PRO B 1 87 ? 116.38700 167.37100 117.62100 1.000 68.92000 88 PRO B CA 1
ATOM 1851 C C . PRO B 1 87 ? 115.06900 168.12500 117.67000 1.000 72.94000 88 PRO B C 1
ATOM 1852 O O . PRO B 1 87 ? 114.52100 168.30500 118.76400 1.000 73.11000 88 PRO B O 1
ATOM 1856 N N . GLY B 1 88 ? 114.54500 168.57300 116.53500 1.000 74.22000 89 GLY B N 1
ATOM 1857 C CA . GLY B 1 88 ? 113.29300 169.29600 116.50400 1.000 67.46000 89 GLY B CA 1
ATOM 1858 C C . GLY B 1 88 ? 112.04800 168.44300 116.52900 1.000 74.39000 89 GLY B C 1
ATOM 1859 O O . GLY B 1 88 ? 110.94000 168.98500 116.57900 1.000 76.07000 89 GLY B O 1
ATOM 1860 N N . GLU B 1 89 ? 112.18900 167.12100 116.49400 1.000 81.61000 90 GLU B N 1
ATOM 1861 C CA . GLU B 1 89 ? 111.03800 166.23200 116.55800 1.000 75.40000 90 GLU B CA 1
ATOM 1862 C C . GLU B 1 89 ? 110.54400 166.10100 117.99100 1.000 80.15000 90 GLU B C 1
ATOM 1863 O O . GLU B 1 89 ? 111.33400 166.09500 118.93800 1.000 82.74000 90 GLU B O 1
ATOM 1869 N N . GLN B 1 90 ? 109.22300 165.99500 118.14300 1.000 85.56000 91 GLN B N 1
ATOM 1870 C CA . GLN B 1 90 ? 108.63800 165.87500 119.47400 1.000 81.64000 91 GLN B CA 1
ATOM 1871 C C . GLN B 1 90 ? 109.02900 164.55800 120.13500 1.000 81.93000 91 GLN B C 1
ATOM 1872 O O . GLN B 1 90 ? 109.21600 164.49800 121.35600 1.000 86.12000 91 GLN B O 1
ATOM 1878 N N . GLY B 1 91 ? 109.17100 163.49300 119.34300 1.000 74.81000 92 GLY B N 1
ATOM 1879 C CA . GLY B 1 91 ? 109.54500 162.20600 119.90700 1.000 72.26000 92 GLY B CA 1
ATOM 1880 C C . GLY B 1 91 ? 110.92000 162.21500 120.54700 1.000 74.61000 92 GLY B C 1
ATOM 1881 O O . GLY B 1 91 ? 111.11700 161.65600 121.62800 1.000 80.13000 92 GLY B O 1
ATOM 1882 N N . GLN B 1 92 ? 111.88900 162.86300 119.89800 1.000 68.65000 93 GLN B N 1
ATOM 1883 C CA . GLN B 1 92 ? 113.23900 162.90100 120.44900 1.000 63.06000 93 GLN B CA 1
ATOM 1884 C C . GLN B 1 92 ? 113.33500 163.84200 121.64500 1.000 68.49000 93 GLN B C 1
ATOM 1885 O O . GLN B 1 92 ? 114.09900 163.57800 122.58200 1.000 70.90000 93 GLN B O 1
ATOM 1891 N N . GLN B 1 93 ? 112.56300 164.93100 121.64000 1.000 66.71000 94 GLN B N 1
ATOM 1892 C CA . GLN B 1 93 ? 112.47100 165.77300 122.82700 1.000 63.34000 94 GLN B CA 1
ATOM 1893 C C . GLN B 1 93 ? 111.89600 164.99300 124.00200 1.000 69.67000 94 GLN B C 1
ATOM 1894 O O . GLN B 1 93 ? 112.38600 165.10200 125.13300 1.000 74.11000 94 GLN B O 1
ATOM 1900 N N . ALA B 1 94 ? 110.85300 164.19600 123.75100 1.000 63.69000 95 ALA B N 1
ATOM 1901 C CA . ALA B 1 94 ? 110.29000 163.35400 124.79900 1.000 61.27000 95 ALA B CA 1
ATOM 1902 C C . ALA B 1 94 ? 111.28700 162.30600 125.27400 1.000 60.81000 95 ALA B C 1
ATOM 1903 O O . ALA B 1 94 ? 111.32500 161.98700 126.46400 1.000 69.08000 95 ALA B O 1
ATOM 1905 N N . LEU B 1 95 ? 112.09200 161.75900 124.36200 1.000 56.84000 96 LEU B N 1
ATOM 1906 C CA . LEU B 1 95 ? 113.13000 160.80900 124.75100 1.000 57.98000 96 LEU B CA 1
ATOM 1907 C C . LEU B 1 95 ? 114.17600 161.45100 125.65800 1.000 60.29000 96 LEU B C 1
ATOM 1908 O O . LEU B 1 95 ? 114.59500 160.84800 126.65700 1.000 66.70000 96 LEU B O 1
ATOM 1913 N N . LEU B 1 96 ? 114.60700 162.67000 125.33400 1.000 63.45000 97 LEU B N 1
ATOM 1914 C CA . LEU B 1 96 ? 115.56000 163.36700 126.19400 1.000 59.30000 97 LEU B CA 1
ATOM 1915 C C . LEU B 1 96 ? 114.95300 163.72700 127.54400 1.000 60.97000 97 LEU B C 1
ATOM 1916 O O . LEU B 1 96 ? 115.64000 163.64800 128.57000 1.000 62.99000 97 LEU B O 1
ATOM 1921 N N . ALA B 1 97 ? 113.67600 164.11400 127.56800 1.000 64.48000 98 ALA B N 1
ATOM 1922 C CA . ALA B 1 97 ? 113.00000 164.35000 128.84100 1.000 58.38000 98 ALA B CA 1
ATOM 1923 C C . ALA B 1 97 ? 112.90300 163.06900 129.65900 1.000 57.68000 98 ALA B C 1
ATOM 1924 O O . ALA B 1 97 ? 113.04100 163.09600 130.88700 1.000 65.01000 98 ALA B O 1
ATOM 1926 N N . TRP B 1 98 ? 112.65200 161.93900 128.99500 1.000 59.09000 99 TRP B N 1
ATOM 1927 C CA . TRP B 1 98 ? 112.62100 160.64900 129.67500 1.000 53.52000 99 TRP B CA 1
ATOM 1928 C C . TRP B 1 98 ? 113.97200 160.32800 130.29900 1.000 58.70000 99 TRP B C 1
ATOM 1929 O O . TRP B 1 98 ? 114.03800 159.83500 131.43000 1.000 55.30000 99 TRP B O 1
ATOM 1940 N N . PHE B 1 99 ? 115.06200 160.60000 129.57900 1.000 61.77000 100 PHE B N 1
ATOM 1941 C CA . PHE B 1 99 ? 116.38400 160.38000 130.16300 1.000 49.35000 100 PHE B CA 1
ATOM 1942 C C . PHE B 1 99 ? 116.62100 161.29400 131.35900 1.000 59.93000 100 PHE B C 1
ATOM 1943 O O . PHE B 1 99 ? 117.11200 160.85100 132.40300 1.000 65.93000 100 PHE B O 1
ATOM 1951 N N . ASN B 1 100 ? 116.28700 162.58000 131.22100 1.000 69.96000 101 ASN B N 1
ATOM 1952 C CA . ASN B 1 100 ? 116.57500 163.53600 132.28800 1.000 62.23000 101 ASN B CA 1
ATOM 1953 C C . ASN B 1 100 ? 115.76300 163.24400 133.54400 1.000 64.95000 101 ASN B C 1
ATOM 1954 O O . ASN B 1 100 ? 116.28700 163.33700 134.66000 1.000 72.42000 101 ASN B O 1
ATOM 1959 N N . GLU B 1 101 ? 114.48400 162.89800 133.38800 1.000 70.43000 102 GLU B N 1
ATOM 1960 C CA . GLU B 1 101 ? 113.63000 162.67700 134.55100 1.000 66.30000 102 GLU B CA 1
ATOM 1961 C C . GLU B 1 101 ? 114.05800 161.44200 135.33400 1.000 68.80000 102 GLU B C 1
ATOM 1962 O O . GLU B 1 101 ? 114.20600 161.49900 136.56000 1.000 74.71000 102 GLU B O 1
ATOM 1968 N N . GLY B 1 102 ? 114.26300 160.32000 134.65100 1.000 65.03000 103 GLY B N 1
ATOM 1969 C CA . GLY B 1 102 ? 114.73200 159.11600 135.29900 1.000 64.51000 103 GLY B CA 1
ATOM 1970 C C . GLY B 1 102 ? 113.67300 158.10500 135.67200 1.000 72.83000 103 GLY B C 1
ATOM 1971 O O . GLY B 1 102 ? 113.98100 157.15600 136.40200 1.000 72.95000 103 GLY B O 1
ATOM 1972 N N . ASP B 1 103 ? 112.44200 158.26700 135.19900 1.000 71.18000 104 ASP B N 1
ATOM 1973 C CA . ASP B 1 103 ? 111.38300 157.33600 135.55000 1.000 64.97000 104 ASP B CA 1
ATOM 1974 C C . ASP B 1 103 ? 111.40200 156.12400 134.62100 1.000 65.03000 104 ASP B C 1
ATOM 1975 O O . ASP B 1 103 ? 112.21200 156.02100 133.69800 1.000 77.79000 104 ASP B O 1
ATOM 1980 N N . THR B 1 104 ? 110.48800 155.19400 134.88200 1.000 61.82000 105 THR B N 1
ATOM 1981 C CA . THR B 1 104 ? 110.36200 153.95900 134.11900 1.000 61.14000 105 THR B CA 1
ATOM 1982 C C . THR B 1 104 ? 109.10100 154.03400 133.27000 1.000 60.96000 105 THR B C 1
ATOM 1983 O O . THR B 1 104 ? 108.00300 154.21900 133.80400 1.000 65.71000 105 THR B O 1
ATOM 1987 N N . ARG B 1 105 ? 109.25700 153.88700 131.95700 1.000 65.22000 106 ARG B N 1
ATOM 1988 C CA . ARG B 1 105 ? 108.14000 153.99400 131.03000 1.000 62.78000 106 ARG B CA 1
ATOM 1989 C C . ARG B 1 105 ? 108.07100 152.75300 130.15200 1.000 62.26000 106 ARG B C 1
ATOM 1990 O O . ARG B 1 105 ? 108.99800 151.94100 130.10900 1.000 64.27000 106 ARG B O 1
ATOM 1998 N N . ALA B 1 106 ? 106.95500 152.62800 129.43800 1.000 62.12000 107 ALA B N 1
ATOM 1999 C CA . ALA B 1 106 ? 106.68700 151.46600 128.60500 1.000 60.43000 107 ALA B CA 1
ATOM 2000 C C . ALA B 1 106 ? 106.92600 151.78100 127.13400 1.000 63.16000 107 ALA B C 1
ATOM 2001 O O . ALA B 1 106 ? 106.58200 152.86400 126.64800 1.000 68.83000 107 ALA B O 1
ATOM 2003 N N . TYR B 1 107 ? 107.52300 150.82400 126.42900 1.000 57.45000 108 TYR B N 1
ATOM 2004 C CA . TYR B 1 107 ? 107.77700 150.95300 125.00200 1.000 56.78000 108 TYR B CA 1
ATOM 2005 C C . TYR B 1 107 ? 107.52600 149.62300 124.30700 1.000 55.82000 108 TYR B C 1
ATOM 2006 O O . TYR B 1 107 ? 107.77100 148.55600 124.87600 1.000 63.22000 108 TYR B O 1
ATOM 2015 N N . LYS B 1 108 ? 107.05200 149.69300 123.06800 1.000 57.59000 109 LYS B N 1
ATOM 2016 C CA . LYS B 1 108 ? 106.70000 148.50400 122.30900 1.000 45.27000 109 LYS B CA 1
ATOM 2017 C C . LYS B 1 108 ? 107.43700 148.47100 120.97800 1.000 51.87000 109 LYS B C 1
ATOM 2018 O O . LYS B 1 108 ? 107.77800 149.51000 120.40100 1.000 64.47000 109 LYS B O 1
ATOM 2024 N N . ILE B 1 109 ? 107.69000 147.25300 120.51300 1.000 52.97000 110 ILE B N 1
ATOM 2025 C CA . ILE B 1 109 ? 108.23100 146.98400 119.18800 1.000 53.16000 110 ILE B CA 1
ATOM 2026 C C . ILE B 1 109 ? 107.16200 146.23700 118.40600 1.000 49.01000 110 ILE B C 1
ATOM 2027 O O . ILE B 1 109 ? 106.65000 145.21000 118.86800 1.000 61.88000 110 ILE B O 1
ATOM 2032 N N . ARG B 1 110 ? 106.82700 146.74800 117.22700 1.000 55.50000 111 ARG B N 1
ATOM 2033 C CA . ARG B 1 110 ? 105.77600 146.18500 116.39200 1.000 60.43000 111 ARG B CA 1
ATOM 2034 C C . ARG B 1 110 ? 106.40800 145.58500 115.14100 1.000 66.99000 111 ARG B C 1
ATOM 2035 O O . ARG B 1 110 ? 107.13000 146.27500 114.41100 1.000 72.12000 111 ARG B O 1
ATOM 2043 N N . PHE B 1 111 ? 106.12600 144.30200 114.89900 1.000 59.77000 112 PHE B N 1
ATOM 2044 C CA . PHE B 1 111 ? 106.75100 143.44300 113.90700 1.000 59.31000 112 PHE B CA 1
ATOM 2045 C C . PHE B 1 111 ? 105.89100 143.32700 112.65700 1.000 61.55000 112 PHE B C 1
ATOM 2046 O O . PHE B 1 111 ? 104.67400 143.52400 112.70400 1.000 63.48000 112 PHE B O 1
ATOM 2054 N N . PRO B 1 112 ? 106.49800 143.00000 111.50900 1.000 67.53000 113 PRO B N 1
ATOM 2055 C CA . PRO B 1 112 ? 105.73600 142.97000 110.25000 1.000 68.61000 113 PRO B CA 1
ATOM 2056 C C . PRO B 1 112 ? 104.69200 141.86800 110.16500 1.000 71.41000 113 PRO B C 1
ATOM 2057 O O . PRO B 1 112 ? 103.89300 141.88200 109.22100 1.000 70.38000 113 PRO B O 1
ATOM 2061 N N . ASN B 1 113 ? 104.67000 140.91600 111.09500 1.000 77.72000 114 ASN B N 1
ATOM 2062 C CA . ASN B 1 113 ? 103.70100 139.82800 111.05300 1.000 73.50000 114 ASN B CA 1
ATOM 2063 C C . ASN B 1 113 ? 102.44800 140.10600 111.87400 1.000 78.49000 114 ASN B C 1
ATOM 2064 O O . ASN B 1 113 ? 101.57200 139.24000 111.94900 1.000 80.90000 114 ASN B O 1
ATOM 2069 N N . GLY B 1 114 ? 102.33900 141.28200 112.48400 1.000 71.34000 115 GLY B N 1
ATOM 2070 C CA . GLY B 1 114 ? 101.16400 141.64600 113.24500 1.000 62.94000 115 GLY B CA 1
ATOM 2071 C C . GLY B 1 114 ? 101.26100 141.45800 114.74100 1.000 70.54000 115 GLY B C 1
ATOM 2072 O O . GLY B 1 114 ? 100.24100 141.58700 115.42700 1.000 75.60000 115 GLY B O 1
ATOM 2073 N N . THR B 1 115 ? 102.44100 141.16100 115.27000 1.000 68.63000 116 THR B N 1
ATOM 2074 C CA . THR B 1 115 ? 102.63500 140.94800 116.69500 1.000 69.79000 116 THR B CA 1
ATOM 2075 C C . THR B 1 115 ? 103.39500 142.11600 117.31400 1.000 65.67000 116 THR B C 1
ATOM 2076 O O . THR B 1 115 ? 103.95500 142.96200 116.61500 1.000 68.71000 116 THR B O 1
ATOM 2080 N N . VAL B 1 116 ? 103.39900 142.15700 118.64600 1.000 59.79000 117 VAL B N 1
ATOM 2081 C CA . VAL B 1 116 ? 104.02600 143.23900 119.39400 1.000 63.28000 117 VAL B CA 1
ATOM 2082 C C . VAL B 1 116 ? 104.77100 142.66900 120.59200 1.000 63.36000 117 VAL B C 1
ATOM 2083 O O . VAL B 1 116 ? 104.38600 141.64300 121.15900 1.000 64.53000 117 VAL B O 1
ATOM 2087 N N . ASP B 1 117 ? 105.85000 143.34800 120.97300 1.000 63.02000 118 ASP B N 1
ATOM 2088 C CA . ASP B 1 117 ? 106.57600 143.07800 122.20700 1.000 57.38000 118 ASP B CA 1
ATOM 2089 C C . ASP B 1 117 ? 106.54500 144.34000 123.05400 1.000 66.90000 118 ASP B C 1
ATOM 2090 O O . ASP B 1 117 ? 106.76300 145.43600 122.53500 1.000 79.81000 118 ASP B O 1
ATOM 2095 N N . VAL B 1 118 ? 106.27200 144.19500 124.34900 1.000 58.25000 119 VAL B N 1
ATOM 2096 C CA . VAL B 1 118 ? 106.12700 145.33500 125.24800 1.000 55.57000 119 VAL B CA 1
ATOM 2097 C C . VAL B 1 118 ? 107.12400 145.19500 126.38700 1.000 55.43000 119 VAL B C 1
ATOM 2098 O O . VAL B 1 118 ? 107.24200 144.12000 126.98500 1.000 64.65000 119 VAL B O 1
ATOM 2102 N N . PHE B 1 119 ? 107.83800 146.28000 126.68700 1.000 51.88000 120 PHE B N 1
ATOM 2103 C CA . PHE B 1 119 ? 108.79600 146.31800 127.77800 1.000 51.71000 120 PHE B CA 1
ATOM 2104 C C . PHE B 1 119 ? 108.54700 147.55500 128.62700 1.000 59.25000 120 PHE B C 1
ATOM 2105 O O . PHE B 1 119 ? 107.90500 148.51500 128.19200 1.000 63.86000 120 PHE B O 1
ATOM 2113 N N . ARG B 1 120 ? 109.08100 147.52300 129.84600 1.000 66.90000 121 ARG B N 1
ATOM 2114 C CA . ARG B 1 120 ? 109.14900 148.68500 130.72300 1.000 60.01000 121 ARG B CA 1
ATOM 2115 C C . ARG B 1 120 ? 110.59900 148.89200 131.12800 1.000 60.30000 121 ARG B C 1
ATOM 2116 O O . ARG B 1 120 ? 111.27800 147.93400 131.50800 1.000 66.40000 121 ARG B O 1
ATOM 2124 N N . GLY B 1 121 ? 111.07300 150.13200 131.05100 1.000 54.10000 122 GLY B N 1
ATOM 2125 C CA . GLY B 1 121 ? 112.46300 150.38600 131.38600 1.000 52.53000 122 GLY B CA 1
ATOM 2126 C C . GLY B 1 121 ? 112.77100 151.85500 131.56600 1.000 54.58000 122 GLY B C 1
ATOM 2127 O O . GLY B 1 121 ? 111.89900 152.72100 131.46900 1.000 58.38000 122 GLY B O 1
ATOM 2128 N N . TRP B 1 122 ? 114.04800 152.11500 131.84400 1.000 48.16000 123 TRP B N 1
ATOM 2129 C CA . TRP B 1 122 ? 114.58000 153.46500 131.97700 1.000 50.25000 123 TRP B CA 1
ATOM 2130 C C . TRP B 1 122 ? 115.82500 153.63000 131.11300 1.000 50.24000 123 TRP B C 1
ATOM 2131 O O . TRP B 1 122 ? 116.58900 152.68700 130.91200 1.000 53.54000 123 TRP B O 1
ATOM 2142 N N . VAL B 1 123 ? 116.03400 154.84500 130.61600 1.000 48.55000 124 VAL B N 1
ATOM 2143 C CA . VAL B 1 123 ? 117.12500 155.11300 129.68400 1.000 52.52000 124 VAL B CA 1
ATOM 2144 C C . VAL B 1 123 ? 118.44200 155.16900 130.44500 1.000 51.40000 124 VAL B C 1
ATOM 2145 O O . VAL B 1 123 ? 118.54700 155.83900 131.47800 1.000 57.57000 124 VAL B O 1
ATOM 2149 N N . SER B 1 124 ? 119.45700 154.46700 129.93500 1.000 48.09000 125 SER B N 1
ATOM 2150 C CA . SER B 1 124 ? 120.74900 154.40000 130.60000 1.000 45.68000 125 SER B CA 1
ATOM 2151 C C . SER B 1 124 ? 121.90300 154.94900 129.77300 1.000 52.08000 125 SER B C 1
ATOM 2152 O O . SER B 1 124 ? 123.02500 155.01100 130.28400 1.000 59.99000 125 SER B O 1
ATOM 2155 N N . SER B 1 125 ? 121.67100 155.34300 128.52200 1.000 58.17000 126 SER B N 1
ATOM 2156 C CA . SER B 1 125 ? 122.74800 155.84800 127.68300 1.000 45.95000 126 SER B CA 1
ATOM 2157 C C . SER B 1 125 ? 122.17400 156.65800 126.53100 1.000 50.23000 126 SER B C 1
ATOM 2158 O O . SER B 1 125 ? 121.15600 156.28400 125.94500 1.000 60.03000 126 SER B O 1
ATOM 2161 N N . ILE B 1 126 ? 122.83400 157.77300 126.22100 1.000 51.18000 127 ILE B N 1
ATOM 2162 C CA . ILE B 1 126 ? 122.50500 158.61400 125.07300 1.000 51.43000 127 ILE B CA 1
ATOM 2163 C C . ILE B 1 126 ? 123.80900 159.00700 124.39300 1.000 56.74000 127 ILE B C 1
ATOM 2164 O O . ILE B 1 126 ? 124.72400 159.51300 125.05000 1.000 65.72000 127 ILE B O 1
ATOM 2169 N N . GLY B 1 127 ? 123.89800 158.78700 123.07800 1.000 55.54000 128 GLY B N 1
ATOM 2170 C CA . GLY B 1 127 ? 125.12500 159.04300 122.35600 1.000 52.09000 128 GLY B CA 1
ATOM 2171 C C . GLY B 1 127 ? 124.86500 159.70700 121.01900 1.000 55.25000 128 GLY B C 1
ATOM 2172 O O . GLY B 1 127 ? 123.72000 159.93100 120.62400 1.000 57.87000 128 GLY B O 1
ATOM 2173 N N . LYS B 1 128 ? 125.96000 160.02600 120.33100 1.000 57.27000 129 LYS B N 1
ATOM 2174 C CA . LYS B 1 128 ? 125.91100 160.65800 119.02100 1.000 48.71000 129 LYS B CA 1
ATOM 2175 C C . LYS B 1 128 ? 127.16900 160.30500 118.23900 1.000 51.77000 129 LYS B C 1
ATOM 2176 O O . LYS B 1 128 ? 128.24700 160.13700 118.81300 1.000 58.30000 129 LYS B O 1
ATOM 2182 N N . ALA B 1 129 ? 127.02000 160.19800 116.92100 1.000 60.50000 130 ALA B N 1
ATOM 2183 C CA . ALA B 1 129 ? 128.13400 159.94700 116.01700 1.000 58.67000 130 ALA B CA 1
ATOM 2184 C C . ALA B 1 129 ? 128.11900 160.99300 114.91400 1.000 60.17000 130 ALA B C 1
ATOM 2185 O O . ALA B 1 129 ? 127.07500 161.23600 114.30300 1.000 66.39000 130 ALA B O 1
ATOM 2187 N N . VAL B 1 130 ? 129.27100 161.61000 114.66300 1.000 60.65000 131 VAL B N 1
ATOM 2188 C CA . VAL B 1 130 ? 129.40100 162.68200 113.68100 1.000 61.44000 131 VAL B CA 1
ATOM 2189 C C . VAL B 1 130 ? 130.44400 162.25900 112.65600 1.000 63.76000 131 VAL B C 1
ATOM 2190 O O . VAL B 1 130 ? 131.59500 161.97500 113.01000 1.000 66.79000 131 VAL B O 1
ATOM 2194 N N . THR B 1 131 ? 130.04600 162.22300 111.38700 1.000 72.02000 132 THR B N 1
ATOM 2195 C CA . THR B 1 131 ? 130.94100 161.92100 110.28100 1.000 68.92000 132 THR B CA 1
ATOM 2196 C C . THR B 1 131 ? 130.56100 162.80000 109.09800 1.000 71.88000 132 THR B C 1
ATOM 2197 O O . THR B 1 131 ? 129.38800 163.13100 108.90700 1.000 78.88000 132 THR B O 1
ATOM 2201 N N . ALA B 1 132 ? 131.56500 163.18100 108.30700 1.000 64.00000 133 ALA B N 1
ATOM 2202 C CA . ALA B 1 132 ? 131.34200 164.15200 107.23900 1.000 67.56000 133 ALA B CA 1
ATOM 2203 C C . ALA B 1 132 ? 130.42000 163.60600 106.15500 1.000 68.71000 133 ALA B C 1
ATOM 2204 O O . ALA B 1 132 ? 129.60300 164.34900 105.60000 1.000 70.55000 133 ALA B O 1
ATOM 2206 N N . LYS B 1 133 ? 130.53400 162.32100 105.83300 1.000 71.55000 134 LYS B N 1
ATOM 2207 C CA . LYS B 1 133 ? 129.82300 161.74400 104.70100 1.000 70.85000 134 LYS B CA 1
ATOM 2208 C C . LYS B 1 133 ? 128.56800 160.97400 105.09400 1.000 74.83000 134 LYS B C 1
ATOM 2209 O O . LYS B 1 133 ? 127.88900 160.44400 104.21000 1.000 78.31000 134 LYS B O 1
ATOM 2215 N N . GLU B 1 134 ? 128.23500 160.90400 106.38100 1.000 76.05000 135 GLU B N 1
ATOM 2216 C CA . GLU B 1 134 ? 127.11000 160.10700 106.84700 1.000 69.72000 135 GLU B CA 1
ATOM 2217 C C . GLU B 1 134 ? 126.20600 160.94200 107.74200 1.000 73.56000 135 GLU B C 1
ATOM 2218 O O . GLU B 1 134 ? 126.65900 161.83000 108.46400 1.000 76.98000 135 GLU B O 1
ATOM 2224 N N . VAL B 1 135 ? 124.91200 160.62100 107.69900 1.000 67.51000 136 VAL B N 1
ATOM 2225 C CA . VAL B 1 135 ? 123.91800 161.32500 108.49900 1.000 68.08000 136 VAL B CA 1
ATOM 2226 C C . VAL B 1 135 ? 124.20900 161.13300 109.98300 1.000 69.37000 136 VAL B C 1
ATOM 2227 O O . VAL B 1 135 ? 124.53600 160.02700 110.43300 1.000 73.97000 136 VAL B O 1
ATOM 2231 N N . ILE B 1 136 ? 124.10500 162.22200 110.75000 1.000 52.96000 137 ILE B N 1
ATOM 2232 C CA . ILE B 1 136 ? 124.34400 162.16500 112.18800 1.000 56.59000 137 ILE B CA 1
ATOM 2233 C C . ILE B 1 136 ? 123.28600 161.29400 112.85400 1.000 61.31000 137 ILE B C 1
ATOM 2234 O O . ILE B 1 136 ? 122.08800 161.40500 112.56000 1.000 66.94000 137 ILE B O 1
ATOM 2239 N N . THR B 1 137 ? 123.72400 160.42500 113.76200 1.000 56.49000 138 THR B N 1
ATOM 2240 C CA . THR B 1 137 ? 122.85200 159.44800 114.39600 1.000 55.76000 138 THR B CA 1
ATOM 2241 C C . THR B 1 137 ? 122.77700 159.67200 115.90000 1.000 59.37000 138 THR B C 1
ATOM 2242 O O . THR B 1 137 ? 123.70700 160.19600 116.51900 1.000 61.05000 138 THR B O 1
ATOM 2246 N N . ARG B 1 138 ? 121.64900 159.26800 116.47300 1.000 62.00000 139 ARG B N 1
ATOM 2247 C CA . ARG B 1 138 ? 121.41000 159.28000 117.90900 1.000 53.26000 139 ARG B CA 1
ATOM 2248 C C . ARG B 1 138 ? 121.27700 157.84100 118.39100 1.000 56.01000 139 ARG B C 1
ATOM 2249 O O . ARG B 1 138 ? 120.44900 157.08600 117.87300 1.000 61.31000 139 ARG B O 1
ATOM 2257 N N . THR B 1 139 ? 122.08600 157.46400 119.37600 1.000 53.55000 140 THR B N 1
ATOM 2258 C CA . THR B 1 139 ? 122.12000 156.10200 119.89200 1.000 51.94000 140 THR B CA 1
ATOM 2259 C C . THR B 1 139 ? 121.52200 156.07100 121.29200 1.000 59.89000 140 THR B C 1
ATOM 2260 O O . THR B 1 139 ? 121.87600 156.89700 122.13700 1.000 66.62000 140 THR B O 1
ATOM 2264 N N . VAL B 1 140 ? 120.61800 155.11900 121.53700 1.000 57.78000 141 VAL B N 1
ATOM 2265 C CA . VAL B 1 140 ? 119.88200 155.03700 122.79300 1.000 40.78000 141 VAL B CA 1
ATOM 2266 C C . VAL B 1 140 ? 119.95900 153.61600 123.33500 1.000 47.13000 141 VAL B C 1
ATOM 2267 O O . VAL B 1 140 ? 119.89800 152.64500 122.57100 1.000 58.62000 141 VAL B O 1
ATOM 2271 N N . LYS B 1 141 ? 120.10000 153.50100 124.65700 1.000 52.24000 142 LYS B N 1
ATOM 2272 C CA . LYS B 1 141 ? 120.05800 152.22900 125.36900 1.000 54.50000 142 LYS B CA 1
ATOM 2273 C C . LYS B 1 141 ? 119.08400 152.33700 126.53300 1.000 53.34000 142 LYS B C 1
ATOM 2274 O O . LYS B 1 141 ? 119.10500 153.32400 127.27500 1.000 60.69000 142 LYS B O 1
ATOM 2280 N N . VAL B 1 142 ? 118.24500 151.31800 126.70200 1.000 49.27000 143 VAL B N 1
ATOM 2281 C CA . VAL B 1 142 ? 117.22700 151.28200 127.74600 1.000 52.43000 143 VAL B CA 1
ATOM 2282 C C . VAL B 1 142 ? 117.41800 150.01300 128.56500 1.000 51.68000 143 VAL B C 1
ATOM 2283 O O . VAL B 1 142 ? 117.55200 148.92100 128.00300 1.000 53.67000 143 VAL B O 1
ATOM 2287 N N . THR B 1 143 ? 117.42700 150.15600 129.88800 1.000 52.29000 144 THR B N 1
ATOM 2288 C CA . THR B 1 143 ? 117.51000 149.02600 130.80300 1.000 54.31000 144 THR B CA 1
ATOM 2289 C C . THR B 1 143 ? 116.10000 148.63700 131.23100 1.000 55.86000 144 THR B C 1
ATOM 2290 O O . THR B 1 143 ? 115.33700 149.48400 131.71000 1.000 53.54000 144 THR B O 1
ATOM 2294 N N . ASN B 1 144 ? 115.76100 147.36100 131.05900 1.000 56.54000 145 ASN B N 1
ATOM 2295 C CA . ASN B 1 144 ? 114.39900 146.89000 131.26400 1.000 50.11000 145 ASN B CA 1
ATOM 2296 C C . ASN B 1 144 ? 114.18200 146.43100 132.70000 1.000 59.12000 145 ASN B C 1
ATOM 2297 O O . ASN B 1 144 ? 115.10300 145.94000 133.35800 1.000 62.34000 145 ASN B O 1
ATOM 2302 N N . VAL B 1 145 ? 112.94900 146.58900 133.17800 1.000 65.23000 146 VAL B N 1
ATOM 2303 C CA . VAL B 1 145 ? 112.58600 146.30700 134.56200 1.000 65.50000 146 VAL B CA 1
ATOM 2304 C C . VAL B 1 145 ? 111.36100 145.40300 134.57800 1.000 67.31000 146 VAL B C 1
ATOM 2305 O O . VAL B 1 145 ? 110.34300 145.72000 133.95400 1.000 72.31000 146 VAL B O 1
ATOM 2309 N N . GLY B 1 146 ? 111.45600 144.28900 135.29400 1.000 59.86000 147 GLY B N 1
ATOM 2310 C CA . GLY B 1 146 ? 110.31200 143.42400 135.50300 1.000 58.26000 147 GLY B CA 1
ATOM 2311 C C . GLY B 1 146 ? 110.14500 142.36400 134.43200 1.000 62.38000 147 GLY B C 1
ATOM 2312 O O . GLY B 1 146 ? 111.09000 141.94000 133.76200 1.000 73.85000 147 GLY B O 1
ATOM 2313 N N . ARG B 1 147 ? 108.89500 141.92800 134.27800 1.000 66.76000 148 ARG B N 1
ATOM 2314 C CA . ARG B 1 147 ? 108.54700 140.87200 133.34200 1.000 66.54000 148 ARG B CA 1
ATOM 2315 C C . ARG B 1 147 ? 107.90900 141.47500 132.10200 1.000 72.35000 148 ARG B C 1
ATOM 2316 O O . ARG B 1 147 ? 106.85600 142.12000 132.21500 1.000 71.05000 148 ARG B O 1
ATOM 2324 N N . PRO B 1 148 ? 108.49300 141.30400 130.92100 1.000 71.82000 149 PRO B N 1
ATOM 2325 C CA . PRO B 1 148 ? 107.89800 141.87200 129.70800 1.000 64.10000 149 PRO B CA 1
ATOM 2326 C C . PRO B 1 148 ? 106.69700 141.07000 129.22800 1.000 62.65000 149 PRO B C 1
ATOM 2327 O O . PRO B 1 148 ? 106.34000 140.02900 129.77900 1.000 74.85000 149 PRO B O 1
ATOM 2331 N N . SER B 1 149 ? 106.06800 141.58900 128.17500 1.000 57.22000 150 SER B N 1
ATOM 2332 C CA . SER B 1 149 ? 104.89300 140.96800 127.56300 1.000 58.17000 150 SER B CA 1
ATOM 2333 C C . SER B 1 149 ? 105.25100 140.57100 126.13500 1.000 66.76000 150 SER B C 1
ATOM 2334 O O . SER B 1 149 ? 105.08100 141.34500 125.19400 1.000 70.73000 150 SER B O 1
ATOM 2337 N N . MET B 1 150 ? 105.74200 139.34600 125.97300 1.000 72.15000 151 MET B N 1
ATOM 2338 C CA . MET B 1 150 ? 106.13500 138.85500 124.66200 1.000 64.35000 151 MET B CA 1
ATOM 2339 C C . MET B 1 150 ? 104.90800 138.55800 123.80500 1.000 68.06000 151 MET B C 1
ATOM 2340 O O . MET B 1 150 ? 103.77300 138.52900 124.28400 1.000 69.35000 151 MET B O 1
ATOM 2345 N N . ALA B 1 151 ? 105.15600 138.33700 122.51200 1.000 73.20000 152 ALA B N 1
ATOM 2346 C CA . ALA B 1 151 ? 104.06700 138.04900 121.58500 1.000 72.00000 152 ALA B CA 1
ATOM 2347 C C . ALA B 1 151 ? 103.42000 136.70100 121.87300 1.000 79.04000 152 ALA B C 1
ATOM 2348 O O . ALA B 1 151 ? 102.21500 136.53200 121.65300 1.000 83.12000 152 ALA B O 1
ATOM 2350 N N . GLU B 1 152 ? 104.19800 135.73400 122.36500 1.000 82.71000 153 GLU B N 1
ATOM 2351 C CA . GLU B 1 152 ? 103.66000 134.40500 122.63700 1.000 77.05000 153 GLU B CA 1
ATOM 2352 C C . GLU B 1 152 ? 102.58300 134.43800 123.71400 1.000 81.76000 153 GLU B C 1
ATOM 2353 O O . GLU B 1 152 ? 101.77200 133.51000 123.80700 1.000 83.25000 153 GLU B O 1
ATOM 2359 N N . ASP B 1 153 ? 102.56300 135.48700 124.53700 1.000 82.35000 154 ASP B N 1
ATOM 2360 C CA . ASP B 1 153 ? 101.51800 135.61500 125.54800 1.000 82.18000 154 ASP B CA 1
ATOM 2361 C C . ASP B 1 153 ? 100.16400 135.89700 124.90900 1.000 80.95000 154 ASP B C 1
ATOM 2362 O O . ASP B 1 153 ? 99.11900 135.56800 125.48200 1.000 85.64000 154 ASP B O 1
ATOM 2367 N N . ARG B 1 154 ? 100.16100 136.50700 123.72500 1.000 77.77000 155 ARG B N 1
ATOM 2368 C CA . ARG B 1 154 ? 98.93600 136.85700 123.02100 1.000 76.96000 155 ARG B CA 1
ATOM 2369 C C . ARG B 1 154 ? 98.64900 135.92400 121.85200 1.000 82.47000 155 ARG B C 1
ATOM 2370 O O . ARG B 1 154 ? 97.90200 136.29300 120.94000 1.000 84.77000 155 ARG B O 1
ATOM 2378 N N . SER B 1 155 ? 99.22500 134.72100 121.86000 1.000 95.28000 156 SER B N 1
ATOM 2379 C CA . SER B 1 155 ? 99.11100 133.84000 120.70200 1.000 98.84000 156 SER B CA 1
ATOM 2380 C C . SER B 1 155 ? 97.75700 133.14300 120.66000 1.000 97.22000 156 SER B C 1
ATOM 2381 O O . SER B 1 155 ? 97.40600 132.51700 119.65300 1.000 95.90000 156 SER B O 1
ATOM 2384 N N . THR B 1 156 ? 96.98800 133.23500 121.73800 1.000 107.22000 157 THR B N 1
ATOM 2385 C CA . THR B 1 156 ? 95.67300 132.60600 121.79700 1.000 109.01000 157 THR B CA 1
ATOM 2386 C C . THR B 1 156 ? 94.71900 133.21400 120.77300 1.000 107.18000 157 THR B C 1
ATOM 2387 O O . THR B 1 156 ? 94.00200 134.16900 121.06800 1.000 108.38000 157 THR B O 1
#

Sequence (312 aa):
PVPNPTMPVKGAGTTLWVYKGSGDPYANPLSDVDWSRLAKVKDLTPGELTAESYDDSYLDDEDADWTATGQGQKSAGDTSFTLAWMPGEQGQQALLAWFNEGDTRAYKIRFPNGTVDVFRGWVSSIGKAVTAKEVITRTVKVTNVGRPSMAEDRSTPVPNPTMPVKGAGTTLWVYKGSGDPYANPLSDVDWSRLAKVKDLTPGELTAESYDDSYLDDEDADWTATGQGQKSAGDTSFTLAWMPGEQGQQALLAWFNEGDTRAYKIRFPNGTVDVFRGWVSSIGKAVTAKEVITRTVKVTNVGRPSMAEDRST

Secondary structure (DSSP, 8-state):
----TTS----TT-EEEEE--SS-TTT-TT--TTEEE---EEEEE----EEEEEE---TT-S--SS--EEEEEEE--EEEEEEE--TTSHHHHHHHHHHHHT--EEEEEE-TTS-EEEEEEEEEEEEEEEETTEEEEEEEEEEE-S--B-GGGG--/----TTS----TT-EEEEE--SS-TTT-TT--TTEEE---EEEEE----EEEEEE---TT-S--SS--EEEEEEE--EEEEEEE--TTSHHHHHHHHHHHH---EEEEEE-TTS-EEEEEEEEEEEEEEEETTEEEEEEEEEEE-S--B-GGGG--

Organism: Escherichia phage lambda (NCBI:txid2681611)

GO terms:
  GO:0098026 virus tail, tube (C, IDA)

B-factor: mean 70.85, std 17.08, range [38.01, 142.71]

CATH classification: 4.10.410.40

InterPro domains:
  IPR003343 Bacterial Ig-like domain, group 2 [PF02368] (161-239)
  IPR003343 Bacterial Ig-like domain, group 2 [SM00635] (160-240)
  IPR032494 Lambda phage tail tube protein, N-terminal [PF16461] (18-152)

Solvent-accessible surface area: 21177 Å² total; per-residue (Å²): 180,92,96,53,90,115,111,116,69,142,35,91,61,36,26,2,37,20,39,131,31,128,54,92,21,69,78,94,3,83,41,64,112,72,17,28,132,9,46,130,50,138,73,47,70,66,14,124,89,69,50,116,88,145,95,67,72,168,178,132,64,171,72,88,123,205,138,61,87,27,134,26,143,144,67,5,20,65,0,38,6,25,0,14,85,49,77,67,91,153,20,9,98,52,6,58,53,5,84,113,118,54,56,52,66,6,4,0,1,56,62,49,25,46,34,0,18,0,2,92,0,104,11,42,40,49,24,102,54,114,81,112,194,116,102,54,19,23,56,0,79,1,35,15,65,57,182,22,12,46,22,134,78,68,82,167,185,130,79,69,90,105,124,128,79,200,34,93,60,39,28,2,39,18,37,131,31,123,54,96,19,63,77,95,2,95,44,62,110,68,17,18,132,8,48,123,51,132,90,50,86,65,14,121,93,68,51,110,86,111,94,70,70,131,188,128,66,171,105,92,133,222,136,56,86,30,128,18,145,152,66,4,19,60,0,38,7,21,1,15,80,57,78,66,84,131,12,12,101,46,4,57,51,5,82,113,126,52,54,45,59,5,4,0,1,51,61,45,28,38,33,1,23,0,3,98,0,103,11,42,46,49,26,98,54,112,75,111,193,123,104,57,23,27,59,1,78,1,32,15,73,57,180,16,11,38,21,136,73,82,92,169